Protein AF-A0A497SU70-F1 (afd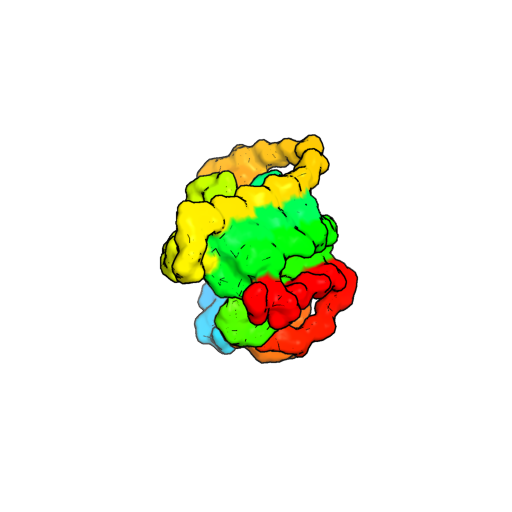b_monomer_lite)

Sequence (212 aa):
MAKKNTLLYLDEDLVRMAKRMKVNISELAENALREKLLPLLSSSDRILFDIDSYLNELEKLGDCFFLSFPVKKVELKNIGPLDSFSSDFSSGINIIKGPAGSGKTTLLRSIVRVFGISAPGGTVTLKDGKSRGYIKVLVREGEGVFRVSRSGIERDVGSLLLDDPTRMLPSDKAKTFIKKLKGMYPGQIIMTMDRDMDIPNSKVIDISDVLY

Secondary structure (DSSP, 8-state):
-----------HHHHHHHHHTT--HHHHHHHHHHHHHGGGS-HHHHHHH-HHHHHHHHHHHTSEEEESS-EEEEEEEEETTEEEEEEE--SSEEEEE--TTSSHHHHHHHHHHHTTPPPTT---PBPTT-S--EEEEEEPP------EETTEE-TTSSEEEESSTTTTS-HHHHHHHHHHHHHH--SEEEEEESS----TTEEEEE-GGG--

Radius of gyration: 20.73 Å; chains: 1; bounding box: 45×38×69 Å

Structure (mmCIF, N/CA/C/O backbone):
data_AF-A0A497SU70-F1
#
_entry.id   AF-A0A497SU70-F1
#
loop_
_atom_site.group_PDB
_atom_site.id
_atom_site.type_symbol
_atom_site.label_atom_id
_atom_site.label_alt_id
_atom_site.label_comp_id
_atom_site.label_asym_id
_atom_site.label_entity_id
_atom_site.label_seq_id
_atom_site.pdbx_PDB_ins_code
_atom_site.Cartn_x
_atom_site.Cartn_y
_atom_site.Cartn_z
_atom_site.occupancy
_atom_site.B_iso_or_equiv
_atom_site.auth_seq_id
_atom_site.auth_comp_id
_atom_site.auth_asym_id
_atom_site.auth_atom_id
_atom_site.pdbx_PDB_model_num
ATOM 1 N N . MET A 1 1 ? 8.400 11.195 -16.460 1.00 42.97 1 MET A N 1
ATOM 2 C CA . MET A 1 1 ? 9.426 10.126 -16.419 1.00 42.97 1 MET A CA 1
ATOM 3 C C . MET A 1 1 ? 10.556 10.481 -17.375 1.00 42.97 1 MET A C 1
ATOM 5 O O . MET A 1 1 ? 10.269 10.871 -18.498 1.00 42.97 1 MET A O 1
ATOM 9 N N . ALA A 1 2 ? 11.820 10.394 -16.950 1.00 33.75 2 ALA A N 1
ATOM 10 C CA . ALA A 1 2 ? 12.955 10.604 -17.849 1.00 33.75 2 ALA A CA 1
ATOM 11 C C . ALA A 1 2 ? 13.053 9.431 -18.840 1.00 33.75 2 ALA A C 1
ATOM 13 O O . ALA A 1 2 ? 13.164 8.278 -18.422 1.00 33.75 2 ALA A O 1
ATOM 14 N N . LYS A 1 3 ? 12.996 9.724 -20.143 1.00 43.91 3 LYS A N 1
ATOM 15 C CA . LYS A 1 3 ? 13.208 8.748 -21.218 1.00 43.91 3 LYS A CA 1
ATOM 16 C C . LYS A 1 3 ? 14.655 8.253 -21.117 1.00 43.91 3 LYS A C 1
ATOM 18 O O . LYS A 1 3 ? 15.585 9.008 -21.390 1.00 43.91 3 LYS A O 1
ATOM 23 N N . LYS A 1 4 ? 14.866 7.014 -20.668 1.00 52.72 4 LYS A N 1
ATOM 24 C CA . LYS A 1 4 ? 16.186 6.382 -20.759 1.00 52.72 4 LYS A CA 1
ATOM 25 C C . LYS A 1 4 ? 16.393 5.992 -22.219 1.00 52.72 4 LYS A C 1
ATOM 27 O O . LYS A 1 4 ? 15.743 5.077 -22.711 1.00 52.72 4 LYS A O 1
ATOM 32 N N . ASN A 1 5 ? 17.241 6.736 -22.922 1.00 56.06 5 ASN A N 1
ATOM 33 C CA . ASN A 1 5 ? 17.574 6.450 -24.313 1.00 56.06 5 ASN A CA 1
ATOM 34 C C . ASN A 1 5 ? 18.556 5.275 -24.353 1.00 56.06 5 ASN A C 1
ATOM 36 O O . ASN A 1 5 ? 19.761 5.458 -24.201 1.00 56.06 5 ASN A O 1
ATOM 40 N N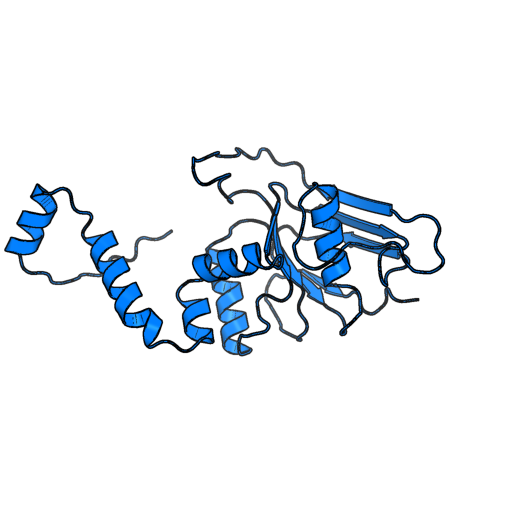 . THR A 1 6 ? 18.029 4.067 -24.527 1.00 70.62 6 THR A N 1
ATOM 41 C CA . THR A 1 6 ? 18.822 2.864 -24.789 1.00 70.62 6 THR A CA 1
ATOM 42 C C . THR A 1 6 ? 18.866 2.621 -26.295 1.00 70.62 6 THR A C 1
ATOM 44 O O . THR A 1 6 ? 17.828 2.623 -26.955 1.00 70.62 6 THR A O 1
ATOM 47 N N . LEU A 1 7 ? 20.066 2.430 -26.845 1.00 78.94 7 LEU A N 1
ATOM 48 C CA . LEU A 1 7 ? 20.266 2.064 -28.247 1.00 78.94 7 LEU A CA 1
ATOM 49 C C . LEU A 1 7 ? 20.117 0.546 -28.400 1.00 78.94 7 LEU A C 1
ATOM 51 O O . LEU A 1 7 ? 20.851 -0.217 -27.777 1.00 78.94 7 LEU A O 1
ATOM 55 N N . LEU A 1 8 ? 19.163 0.128 -29.229 1.00 79.69 8 LEU A N 1
ATOM 56 C CA . LEU A 1 8 ? 18.966 -1.255 -29.662 1.00 79.69 8 LEU A CA 1
ATOM 57 C C . LEU A 1 8 ? 19.325 -1.343 -31.142 1.00 79.69 8 LEU A C 1
ATOM 59 O O . LEU A 1 8 ? 18.787 -0.590 -31.954 1.00 79.69 8 LEU A O 1
ATOM 63 N N . TYR A 1 9 ? 20.225 -2.260 -31.484 1.00 85.44 9 TYR A N 1
ATOM 64 C CA . TYR A 1 9 ? 20.564 -2.542 -32.873 1.00 85.44 9 TYR A CA 1
ATOM 65 C C . TYR A 1 9 ? 19.574 -3.566 -33.418 1.00 85.44 9 TYR A C 1
ATOM 67 O O . TYR A 1 9 ? 19.458 -4.672 -32.892 1.00 85.44 9 TYR A O 1
ATOM 75 N N . LEU A 1 10 ? 18.839 -3.163 -34.449 1.00 86.75 10 LEU A N 1
ATOM 76 C CA . LEU A 1 10 ? 17.874 -3.982 -35.170 1.00 86.75 10 LEU A CA 1
ATOM 77 C C . LEU A 1 10 ? 18.232 -3.944 -36.652 1.00 86.75 10 LEU A C 1
ATOM 79 O O . LEU A 1 10 ? 18.811 -2.965 -37.125 1.00 86.75 10 LEU A O 1
ATOM 83 N N . ASP A 1 11 ? 17.864 -4.999 -37.367 1.00 92.19 11 ASP A N 1
ATOM 84 C CA . ASP A 1 11 ? 18.018 -5.068 -38.814 1.00 92.19 11 ASP A CA 1
ATOM 85 C C . ASP A 1 11 ? 17.281 -3.906 -39.515 1.00 92.19 11 ASP A C 1
ATOM 87 O O . ASP A 1 11 ? 16.153 -3.546 -39.151 1.00 92.19 11 ASP A O 1
ATOM 91 N N . GLU A 1 12 ? 17.944 -3.282 -40.493 1.00 92.25 12 GLU A N 1
ATOM 92 C CA . GLU A 1 12 ? 17.451 -2.059 -41.132 1.00 92.25 12 GLU A CA 1
ATOM 93 C C . GLU A 1 12 ? 16.155 -2.301 -41.918 1.00 92.25 12 GLU A C 1
ATOM 95 O O . GLU A 1 12 ? 15.235 -1.474 -41.861 1.00 92.25 12 GLU A O 1
ATOM 100 N N . ASP A 1 13 ? 16.041 -3.441 -42.602 1.00 94.44 13 ASP A N 1
ATOM 101 C CA . ASP A 1 13 ? 14.863 -3.784 -43.396 1.00 94.44 13 ASP A CA 1
ATOM 102 C C . ASP A 1 13 ? 13.653 -4.038 -42.492 1.00 94.44 13 ASP A C 1
ATOM 104 O O . ASP A 1 13 ? 12.544 -3.564 -42.769 1.00 94.44 13 ASP A O 1
ATOM 108 N N . LEU A 1 14 ? 13.876 -4.680 -41.343 1.00 91.00 14 LEU A N 1
ATOM 109 C CA . LEU A 1 14 ? 12.879 -4.847 -40.283 1.00 91.00 14 LEU A CA 1
ATOM 110 C C . LEU A 1 14 ? 12.373 -3.501 -39.746 1.00 91.00 14 LEU A C 1
ATOM 112 O O . LEU A 1 14 ? 11.161 -3.297 -39.629 1.00 91.00 14 LEU A O 1
ATOM 116 N N . VAL A 1 15 ? 13.273 -2.553 -39.466 1.00 90.62 15 VAL A N 1
ATOM 117 C CA . VAL A 1 15 ? 12.900 -1.210 -38.987 1.00 90.62 15 VAL A CA 1
ATOM 118 C C . VAL A 1 15 ? 12.120 -0.440 -40.055 1.00 90.62 15 VAL A C 1
ATOM 120 O O . VAL A 1 15 ? 11.108 0.198 -39.742 1.00 90.62 15 VAL A O 1
ATOM 123 N N . ARG A 1 16 ? 12.554 -0.497 -41.320 1.00 91.62 16 ARG A N 1
ATOM 124 C CA . ARG A 1 16 ? 11.846 0.132 -42.448 1.00 91.62 16 ARG A CA 1
ATOM 125 C C . ARG A 1 16 ? 10.439 -0.444 -42.604 1.00 91.62 16 ARG A C 1
ATOM 127 O O . ARG A 1 16 ? 9.477 0.317 -42.745 1.00 91.62 16 ARG A O 1
ATOM 134 N N . MET A 1 17 ? 10.297 -1.765 -42.517 1.00 93.56 17 MET A N 1
ATOM 135 C CA . MET A 1 17 ? 9.006 -2.444 -42.604 1.00 93.56 17 MET A CA 1
ATOM 136 C C . MET A 1 17 ? 8.084 -2.085 -41.432 1.00 93.56 17 MET A C 1
ATOM 138 O O . MET A 1 17 ? 6.928 -1.728 -41.661 1.00 93.56 17 MET A O 1
ATOM 142 N N . ALA A 1 18 ? 8.598 -2.088 -40.199 1.00 91.25 18 ALA A N 1
ATOM 143 C CA . ALA A 1 18 ? 7.844 -1.708 -39.007 1.00 91.25 18 ALA A CA 1
ATOM 144 C C . ALA A 1 18 ? 7.341 -0.254 -39.074 1.00 91.25 18 ALA A C 1
ATOM 146 O O . ALA A 1 18 ? 6.168 0.001 -38.800 1.00 91.25 18 ALA A O 1
ATOM 147 N N . LYS A 1 19 ? 8.181 0.691 -39.528 1.00 91.19 19 LYS A N 1
ATOM 148 C CA . LYS A 1 19 ? 7.777 2.092 -39.757 1.00 91.19 19 LYS A CA 1
ATOM 149 C C . LYS A 1 19 ? 6.653 2.202 -40.788 1.00 91.19 19 LYS A C 1
ATOM 151 O O . LYS A 1 19 ? 5.675 2.908 -40.548 1.00 91.19 19 LYS A O 1
ATOM 156 N N . ARG A 1 20 ? 6.757 1.478 -41.909 1.00 94.69 20 ARG A N 1
ATOM 157 C CA . ARG A 1 20 ? 5.717 1.439 -42.953 1.00 94.69 20 ARG A CA 1
ATOM 158 C C . ARG A 1 20 ? 4.393 0.886 -42.420 1.00 94.69 20 ARG A C 1
ATOM 160 O O . ARG A 1 20 ? 3.336 1.406 -42.760 1.00 94.69 20 ARG A O 1
ATOM 167 N N . MET A 1 21 ? 4.455 -0.132 -41.564 1.00 94.38 21 MET A N 1
ATOM 168 C CA . MET A 1 21 ? 3.288 -0.755 -40.928 1.00 94.38 21 MET A CA 1
ATOM 169 C C . MET A 1 21 ? 2.781 0.003 -39.689 1.00 94.38 21 MET A C 1
ATOM 171 O O . MET A 1 21 ? 1.832 -0.450 -39.058 1.00 94.38 21 MET A O 1
ATOM 175 N N . LYS A 1 22 ? 3.384 1.151 -39.340 1.00 92.75 22 LYS A N 1
ATOM 176 C CA . LYS A 1 22 ? 3.074 1.939 -38.131 1.00 92.75 22 LYS A CA 1
ATOM 177 C C . LYS A 1 22 ? 3.174 1.129 -36.828 1.00 92.75 22 LYS A C 1
ATOM 179 O O . LYS A 1 22 ? 2.452 1.395 -35.872 1.00 92.75 22 LYS A O 1
ATOM 184 N N . VAL A 1 23 ? 4.080 0.153 -36.783 1.00 90.50 23 VAL A N 1
ATOM 185 C CA . VAL A 1 23 ? 4.353 -0.641 -35.580 1.00 90.50 23 VAL A CA 1
ATOM 186 C C . VAL A 1 23 ? 5.193 0.180 -34.604 1.00 90.50 23 VAL A C 1
ATOM 188 O O . VAL A 1 23 ? 6.213 0.764 -34.980 1.00 90.50 23 VAL A O 1
ATOM 191 N N . ASN A 1 24 ? 4.793 0.193 -33.333 1.00 88.19 24 ASN A N 1
ATOM 192 C CA . ASN A 1 24 ? 5.568 0.804 -32.260 1.00 88.19 24 ASN A CA 1
ATOM 193 C C . ASN A 1 24 ? 6.718 -0.126 -31.836 1.00 88.19 24 ASN A C 1
ATOM 195 O O . ASN A 1 24 ? 6.553 -1.004 -30.994 1.00 88.19 24 ASN A O 1
ATOM 199 N N . ILE A 1 25 ? 7.892 0.058 -32.447 1.00 88.44 25 ILE A N 1
ATOM 200 C CA . ILE A 1 25 ? 9.070 -0.804 -32.239 1.00 88.44 25 ILE A CA 1
ATOM 201 C C . ILE A 1 25 ? 9.505 -0.829 -30.768 1.00 88.44 25 ILE A C 1
ATOM 203 O O . ILE A 1 25 ? 9.881 -1.883 -30.264 1.00 88.44 25 ILE A O 1
ATOM 207 N N . SER A 1 26 ? 9.456 0.313 -30.076 1.00 84.38 26 SER A N 1
ATOM 208 C CA . SER A 1 26 ? 9.866 0.398 -28.670 1.00 84.38 26 SER A CA 1
ATOM 209 C C . SER A 1 26 ? 8.952 -0.424 -27.768 1.00 84.38 26 SER A C 1
ATOM 211 O O . SER A 1 26 ? 9.443 -1.191 -26.948 1.00 84.38 26 SER A O 1
ATOM 213 N N . GLU A 1 27 ? 7.642 -0.303 -27.965 1.00 84.62 27 GLU A N 1
ATOM 214 C CA . GLU A 1 27 ? 6.642 -1.078 -27.229 1.00 84.62 27 GLU A CA 1
ATOM 215 C C . GLU A 1 27 ? 6.751 -2.575 -27.537 1.00 84.62 27 GLU A C 1
ATOM 217 O O . GLU A 1 27 ? 6.752 -3.393 -26.622 1.00 84.62 27 GLU A O 1
ATOM 222 N N . LEU A 1 28 ? 6.938 -2.947 -28.809 1.00 88.88 28 LEU A N 1
ATOM 223 C CA . LEU A 1 28 ? 7.132 -4.343 -29.203 1.00 88.88 28 LEU A CA 1
ATOM 224 C C . LEU A 1 28 ? 8.393 -4.949 -28.569 1.00 88.88 28 LEU A C 1
ATOM 226 O O . LEU A 1 28 ? 8.346 -6.062 -28.051 1.00 88.88 28 LEU A O 1
ATOM 230 N N . ALA A 1 29 ? 9.515 -4.227 -28.604 1.00 87.81 29 ALA A N 1
ATOM 231 C CA . ALA A 1 29 ? 10.770 -4.680 -28.013 1.00 87.81 29 ALA A CA 1
ATOM 232 C C . ALA A 1 29 ? 10.661 -4.807 -26.487 1.00 87.81 29 ALA A C 1
ATOM 234 O O . ALA A 1 29 ? 11.136 -5.790 -25.920 1.00 87.81 29 ALA A O 1
ATOM 235 N N . GLU A 1 30 ? 10.012 -3.846 -25.826 1.00 84.38 30 GLU A N 1
ATOM 236 C CA . GLU A 1 30 ? 9.757 -3.915 -24.388 1.00 84.38 30 GLU A CA 1
ATOM 237 C C . GLU A 1 30 ? 8.892 -5.131 -24.041 1.00 84.38 30 GLU A C 1
ATOM 239 O O . GLU A 1 30 ? 9.280 -5.921 -23.181 1.00 84.38 30 GLU A O 1
ATOM 244 N N . ASN A 1 31 ? 7.780 -5.337 -24.750 1.00 84.69 31 ASN A N 1
ATOM 245 C CA . ASN A 1 31 ? 6.884 -6.471 -24.524 1.00 84.69 31 ASN A CA 1
ATOM 246 C C . ASN A 1 31 ? 7.593 -7.811 -24.755 1.00 84.69 31 ASN A C 1
ATOM 248 O O . ASN A 1 31 ? 7.513 -8.696 -23.907 1.00 84.69 31 ASN A O 1
ATOM 252 N N . ALA A 1 32 ? 8.371 -7.942 -25.834 1.00 88.06 32 ALA A N 1
ATOM 253 C CA . ALA A 1 32 ? 9.135 -9.156 -26.114 1.00 88.06 32 ALA A CA 1
ATOM 254 C C . ALA A 1 32 ? 10.173 -9.458 -25.017 1.00 88.06 32 ALA A C 1
ATOM 256 O O . ALA A 1 32 ? 10.333 -10.609 -24.601 1.00 88.06 32 ALA A O 1
ATOM 257 N N . LEU A 1 33 ? 10.869 -8.432 -24.513 1.00 86.75 33 LEU A N 1
ATOM 258 C CA . LEU A 1 33 ? 11.798 -8.589 -23.393 1.00 86.75 33 LEU A CA 1
ATOM 259 C C . LEU A 1 33 ? 11.063 -8.977 -22.107 1.00 86.75 33 LEU A C 1
ATOM 261 O O . LEU A 1 33 ? 11.516 -9.885 -21.411 1.00 86.75 33 LEU A O 1
ATOM 265 N N . ARG A 1 34 ? 9.922 -8.345 -21.800 1.00 85.25 34 ARG A N 1
ATOM 266 C CA . ARG A 1 34 ? 9.091 -8.704 -20.640 1.00 85.25 34 ARG A CA 1
ATOM 267 C C . ARG A 1 34 ? 8.647 -10.163 -20.709 1.00 85.25 34 ARG A C 1
ATOM 269 O O . ARG A 1 34 ? 8.876 -10.898 -19.752 1.00 85.25 34 ARG A O 1
ATOM 276 N N . GLU A 1 35 ? 8.097 -10.600 -21.839 1.00 88.06 35 GLU A N 1
ATOM 277 C CA . GLU A 1 35 ? 7.633 -11.978 -22.049 1.00 88.06 35 GLU A CA 1
ATOM 278 C C . GLU A 1 35 ? 8.749 -13.013 -21.879 1.00 88.06 35 GLU A C 1
ATOM 280 O O . GLU A 1 35 ? 8.519 -14.088 -21.325 1.00 88.06 35 GLU A O 1
ATOM 285 N N . LYS A 1 36 ? 9.972 -12.703 -22.327 1.00 89.75 36 LYS A N 1
ATOM 286 C CA . LYS A 1 36 ? 11.117 -13.615 -22.196 1.00 89.75 36 LYS A CA 1
ATOM 287 C C . LYS A 1 36 ? 11.735 -13.619 -20.803 1.00 89.75 36 LYS A C 1
ATOM 289 O O . LYS A 1 36 ? 12.189 -14.670 -20.357 1.00 89.75 36 LYS A O 1
ATOM 294 N N . LEU A 1 37 ? 11.773 -12.474 -20.123 1.00 88.00 37 LEU A N 1
ATOM 295 C CA . LEU A 1 37 ? 12.415 -12.349 -18.815 1.00 88.00 37 LEU A CA 1
ATOM 296 C C . LEU A 1 37 ? 11.506 -12.812 -17.675 1.00 88.00 37 LEU A C 1
ATOM 298 O O . LEU A 1 37 ? 11.986 -13.508 -16.785 1.00 88.00 37 LEU A O 1
ATOM 302 N N . LEU A 1 38 ? 10.209 -12.481 -17.701 1.00 85.31 38 LEU A N 1
ATOM 303 C CA . LEU A 1 38 ? 9.262 -12.791 -16.620 1.00 85.31 38 LEU A CA 1
ATOM 304 C C . LEU A 1 38 ? 9.318 -14.258 -16.150 1.00 85.31 38 LEU A C 1
ATOM 306 O O . LEU A 1 38 ? 9.433 -14.473 -14.939 1.00 85.31 38 LEU A O 1
ATOM 310 N N . PRO A 1 39 ? 9.318 -15.276 -17.038 1.00 89.75 39 PRO A N 1
ATOM 311 C CA . PRO A 1 39 ? 9.393 -16.677 -16.625 1.00 89.75 39 PRO A CA 1
ATOM 312 C C . PRO A 1 39 ? 10.674 -17.032 -15.861 1.00 89.75 39 PRO A C 1
ATOM 314 O O . PRO A 1 39 ? 10.638 -17.913 -15.005 1.00 89.75 39 PRO A O 1
ATOM 317 N N . LEU A 1 40 ? 11.781 -16.335 -16.129 1.00 91.38 40 LEU A N 1
ATOM 318 C CA . LEU A 1 40 ? 13.105 -16.605 -15.556 1.00 91.38 40 LEU A CA 1
ATOM 319 C C . LEU A 1 40 ? 13.320 -15.938 -14.190 1.00 91.38 40 LEU A C 1
ATOM 321 O O . LEU A 1 40 ? 14.231 -16.310 -13.454 1.00 91.38 40 LEU A O 1
ATOM 325 N N . LEU A 1 41 ? 12.506 -14.938 -13.852 1.00 90.00 41 LEU A N 1
ATOM 326 C CA . LEU A 1 41 ? 12.637 -14.181 -12.611 1.00 90.00 41 LEU A CA 1
ATOM 327 C C . LEU A 1 41 ? 12.065 -14.950 -11.413 1.00 90.00 41 LEU A C 1
ATOM 329 O O . LEU A 1 41 ? 11.023 -15.602 -11.518 1.00 90.00 41 LEU A O 1
ATOM 333 N N . SER A 1 42 ? 12.704 -14.794 -10.246 1.00 90.19 42 SER A N 1
ATOM 334 C CA . SER A 1 42 ? 12.125 -15.216 -8.964 1.00 90.19 42 SER A CA 1
ATOM 335 C C . SER A 1 42 ? 10.832 -14.443 -8.679 1.00 90.19 42 SER A C 1
ATOM 337 O O . SER A 1 42 ? 10.668 -13.324 -9.163 1.00 90.19 42 SER A O 1
ATOM 339 N N . SER A 1 43 ? 9.936 -14.967 -7.837 1.00 88.00 43 SER A N 1
ATOM 340 C CA . SER A 1 43 ? 8.684 -14.272 -7.481 1.00 88.00 43 SER A CA 1
ATOM 341 C C . SER A 1 43 ? 8.926 -12.842 -6.982 1.00 88.00 43 SER A C 1
ATOM 343 O O . SER A 1 43 ? 8.246 -11.907 -7.394 1.00 88.00 43 SER A O 1
ATOM 345 N N . SER A 1 44 ? 9.955 -12.650 -6.154 1.00 90.38 44 SER A N 1
ATOM 346 C CA . SER A 1 44 ? 10.330 -11.328 -5.643 1.00 90.38 44 SER A CA 1
ATOM 347 C C . SER A 1 44 ? 10.878 -10.382 -6.721 1.00 90.38 44 SER A C 1
ATOM 349 O O . SER A 1 44 ? 10.634 -9.179 -6.662 1.00 90.38 44 SER A O 1
ATOM 351 N N . ASP A 1 45 ? 11.584 -10.909 -7.727 1.00 90.50 45 ASP A N 1
ATOM 352 C CA . ASP A 1 45 ? 12.080 -10.107 -8.849 1.00 90.50 45 ASP A CA 1
ATOM 353 C C . ASP A 1 45 ? 10.969 -9.774 -9.839 1.00 90.50 45 ASP A C 1
ATOM 355 O O . ASP A 1 45 ? 10.958 -8.666 -10.365 1.00 90.50 45 ASP A O 1
ATOM 359 N N . ARG A 1 46 ? 9.999 -10.676 -10.037 1.00 89.56 46 ARG A N 1
ATOM 360 C CA . ARG A 1 46 ? 8.797 -10.409 -10.841 1.00 89.56 46 ARG A CA 1
ATOM 361 C C . ARG A 1 46 ? 8.019 -9.220 -10.288 1.00 89.56 46 ARG A C 1
ATOM 363 O O . ARG A 1 46 ? 7.712 -8.312 -11.049 1.00 89.56 46 ARG A O 1
ATOM 370 N N . ILE A 1 47 ? 7.803 -9.172 -8.969 1.00 90.56 47 ILE A N 1
ATOM 371 C CA . ILE A 1 47 ? 7.149 -8.031 -8.304 1.00 90.56 47 ILE A CA 1
ATOM 372 C C . ILE A 1 47 ? 7.907 -6.724 -8.574 1.00 90.56 47 ILE A C 1
ATOM 374 O O . ILE A 1 47 ? 7.309 -5.700 -8.886 1.00 90.56 47 ILE A O 1
ATOM 378 N N . LEU A 1 48 ? 9.240 -6.738 -8.468 1.00 91.06 48 LEU A N 1
ATOM 379 C CA . LEU A 1 48 ? 10.055 -5.543 -8.709 1.00 91.06 48 LEU A CA 1
ATOM 380 C C . LEU A 1 48 ? 10.149 -5.150 -10.187 1.00 91.06 48 LEU A C 1
ATOM 382 O O . LEU A 1 48 ? 10.454 -3.987 -10.483 1.00 91.06 48 LEU A O 1
ATOM 386 N N . PHE A 1 49 ? 9.991 -6.113 -11.088 1.00 88.12 49 PHE A N 1
ATOM 387 C CA . PHE A 1 49 ? 10.036 -5.927 -12.531 1.00 88.12 49 PHE A CA 1
ATOM 388 C C . PHE A 1 49 ? 8.713 -5.368 -13.063 1.00 88.12 49 PHE A C 1
ATOM 390 O O . PHE A 1 49 ? 8.737 -4.482 -13.913 1.00 88.12 49 PHE A O 1
ATOM 397 N N . ASP A 1 50 ? 7.585 -5.817 -12.509 1.00 87.88 50 ASP A N 1
ATOM 398 C CA . ASP A 1 50 ? 6.241 -5.438 -12.940 1.00 87.88 50 ASP A CA 1
ATOM 399 C C . ASP A 1 50 ? 5.339 -5.081 -11.745 1.00 87.88 50 ASP A C 1
ATOM 401 O O . ASP A 1 50 ? 4.451 -5.831 -11.333 1.00 87.88 50 ASP A O 1
ATOM 405 N N . ILE A 1 51 ? 5.605 -3.908 -11.158 1.00 90.69 51 ILE A N 1
ATOM 406 C CA . ILE A 1 51 ? 4.858 -3.404 -9.996 1.00 90.69 51 ILE A CA 1
ATOM 407 C C . ILE A 1 51 ? 3.383 -3.185 -10.344 1.00 90.69 51 ILE A C 1
ATOM 409 O O . ILE A 1 51 ? 2.531 -3.481 -9.514 1.00 90.69 51 ILE A O 1
ATOM 413 N N . ASP A 1 52 ? 3.066 -2.704 -11.547 1.00 88.44 52 ASP A N 1
ATOM 414 C CA . ASP A 1 52 ? 1.678 -2.451 -11.952 1.00 88.44 52 ASP A CA 1
ATOM 415 C C . ASP A 1 52 ? 0.866 -3.749 -11.997 1.00 88.44 52 ASP A C 1
ATOM 417 O O . ASP A 1 52 ? -0.236 -3.808 -11.448 1.00 88.44 52 ASP A O 1
ATOM 421 N N . SER A 1 53 ? 1.430 -4.819 -12.570 1.00 88.62 53 SER A N 1
ATOM 422 C CA . SER A 1 53 ? 0.792 -6.139 -12.551 1.00 88.62 53 SER A CA 1
ATOM 423 C C . SER A 1 53 ? 0.598 -6.652 -11.126 1.00 88.62 53 SER A C 1
ATOM 425 O O . SER A 1 53 ? -0.485 -7.134 -10.796 1.00 88.62 53 SER A O 1
ATOM 427 N N . TYR A 1 54 ? 1.593 -6.472 -10.253 1.00 92.38 54 TYR A N 1
ATOM 428 C CA . TYR A 1 54 ? 1.475 -6.851 -8.845 1.00 92.38 54 TYR A CA 1
ATOM 429 C C . TYR A 1 54 ? 0.383 -6.059 -8.105 1.00 92.38 54 TYR A C 1
ATOM 431 O O . TYR A 1 54 ? -0.421 -6.643 -7.382 1.00 92.38 54 TYR A O 1
ATOM 439 N N . LEU A 1 55 ? 0.287 -4.742 -8.315 1.00 92.00 55 LEU A N 1
ATOM 440 C CA . LEU A 1 55 ? -0.771 -3.919 -7.720 1.00 92.00 55 LEU A CA 1
ATOM 441 C C . LEU A 1 55 ? -2.164 -4.334 -8.208 1.00 92.00 55 LEU A C 1
ATOM 443 O O . LEU A 1 55 ? -3.099 -4.348 -7.410 1.00 92.00 55 LEU A O 1
ATOM 447 N N . ASN A 1 56 ? -2.300 -4.705 -9.484 1.00 90.19 56 ASN A N 1
ATOM 448 C CA . ASN A 1 56 ? -3.554 -5.218 -10.041 1.00 90.19 56 ASN A CA 1
ATOM 449 C C . ASN A 1 56 ? -3.946 -6.574 -9.431 1.00 90.19 56 ASN A C 1
ATOM 451 O O . ASN A 1 56 ? -5.131 -6.850 -9.247 1.00 90.19 56 ASN A O 1
ATOM 455 N N . GLU A 1 57 ? -2.976 -7.438 -9.123 1.00 91.44 57 GLU A N 1
ATOM 456 C CA . GLU A 1 57 ? -3.225 -8.683 -8.388 1.00 91.44 57 GLU A CA 1
ATOM 457 C C . GLU A 1 57 ? -3.689 -8.401 -6.956 1.00 91.44 57 GLU A C 1
ATOM 459 O O . GLU A 1 57 ? -4.706 -8.950 -6.534 1.00 91.44 57 GLU A O 1
ATOM 464 N N . LEU A 1 58 ? -3.014 -7.496 -6.239 1.00 91.81 58 LEU A N 1
ATOM 465 C CA . LEU A 1 58 ? -3.433 -7.076 -4.898 1.00 91.81 58 LEU A CA 1
ATOM 466 C C . LEU A 1 58 ? -4.835 -6.451 -4.902 1.00 91.81 58 LEU A C 1
ATOM 468 O O . LEU A 1 58 ? -5.623 -6.697 -3.995 1.00 91.81 58 LEU A O 1
ATOM 472 N N . GLU A 1 59 ? -5.183 -5.676 -5.931 1.00 90.44 59 GLU A N 1
ATOM 473 C CA . GLU A 1 59 ? -6.510 -5.061 -6.066 1.00 90.44 59 GLU A CA 1
ATOM 474 C C . GLU A 1 59 ? -7.603 -6.129 -6.214 1.00 90.44 59 GLU A C 1
ATOM 476 O O . GLU A 1 59 ? -8.626 -6.069 -5.532 1.00 90.44 59 GLU A O 1
ATOM 481 N N . LYS A 1 60 ? -7.354 -7.177 -7.014 1.00 89.75 60 LYS A N 1
ATOM 482 C CA . LYS A 1 60 ? -8.263 -8.333 -7.141 1.00 89.75 60 LYS A CA 1
ATOM 483 C C . LYS A 1 60 ? -8.432 -9.101 -5.828 1.00 89.75 60 LYS A C 1
ATOM 485 O O . LYS A 1 60 ? -9.497 -9.670 -5.598 1.00 89.75 60 LYS A O 1
ATOM 490 N N . LEU A 1 61 ? -7.395 -9.131 -4.992 1.00 89.75 61 LEU A N 1
ATOM 491 C CA . LEU A 1 61 ? -7.416 -9.789 -3.683 1.00 89.75 61 LEU A CA 1
ATOM 492 C C . LEU A 1 61 ? -8.061 -8.934 -2.583 1.00 89.75 61 LEU A C 1
ATOM 494 O O . LEU A 1 61 ? -8.411 -9.473 -1.537 1.00 89.75 61 LEU A O 1
ATOM 498 N N . GLY A 1 62 ? -8.269 -7.634 -2.816 1.00 89.31 62 GLY A N 1
ATOM 499 C CA . GLY A 1 62 ? -8.736 -6.711 -1.779 1.00 89.31 62 GLY A CA 1
ATOM 500 C C . GLY A 1 62 ? -7.633 -6.221 -0.839 1.00 89.31 62 GLY A C 1
ATOM 501 O O . GLY A 1 62 ? -7.931 -5.808 0.280 1.00 89.31 62 GLY A O 1
ATOM 502 N N . ASP A 1 63 ? -6.381 -6.246 -1.294 1.00 92.56 63 ASP A N 1
ATOM 503 C CA . ASP A 1 63 ? -5.199 -5.785 -0.556 1.00 92.56 63 ASP A CA 1
ATOM 504 C C . ASP A 1 63 ? -4.623 -4.481 -1.142 1.00 92.56 63 ASP A C 1
ATOM 506 O O . ASP A 1 63 ? -3.642 -3.936 -0.638 1.00 92.56 63 ASP A O 1
ATOM 510 N N . CYS A 1 64 ? -5.225 -3.948 -2.209 1.00 93.44 64 CYS A N 1
ATOM 511 C CA . CYS A 1 64 ? -4.865 -2.669 -2.815 1.00 93.44 64 CYS A CA 1
ATOM 512 C C . CYS A 1 64 ? -6.124 -1.871 -3.151 1.00 93.44 64 CYS A C 1
ATOM 514 O O . CYS A 1 64 ? -7.049 -2.386 -3.777 1.00 93.44 64 CYS A O 1
ATOM 516 N N . PHE A 1 65 ? -6.146 -0.600 -2.754 1.00 91.69 65 PHE A N 1
ATOM 517 C CA . PHE A 1 65 ? -7.245 0.316 -3.037 1.00 91.69 65 PHE A CA 1
ATOM 518 C C . PHE A 1 65 ? -6.712 1.673 -3.455 1.00 91.69 65 PHE A C 1
ATOM 520 O O . PHE A 1 65 ? -5.701 2.153 -2.940 1.00 91.69 65 PHE A O 1
ATOM 527 N N . PHE A 1 66 ? -7.447 2.335 -4.338 1.00 90.50 66 PHE A N 1
ATOM 528 C CA . PHE A 1 66 ? -7.181 3.714 -4.704 1.00 90.50 66 PHE A CA 1
ATOM 529 C C . PHE A 1 66 ? -8.339 4.603 -4.254 1.00 90.50 66 PHE A C 1
ATOM 531 O O . PHE A 1 66 ? -9.497 4.353 -4.586 1.00 90.50 66 PHE A O 1
ATOM 538 N N . LEU A 1 67 ? -8.012 5.656 -3.507 1.00 88.44 67 LEU A N 1
ATOM 539 C CA . LEU A 1 67 ? -8.926 6.746 -3.197 1.00 88.44 67 LEU A CA 1
ATOM 540 C C . LEU A 1 67 ? -8.532 7.967 -4.014 1.00 88.44 67 LEU A C 1
ATOM 542 O O . LEU A 1 67 ? -7.375 8.379 -4.006 1.00 88.44 67 LEU A O 1
ATOM 546 N N . SER A 1 68 ? -9.521 8.608 -4.623 1.00 85.88 68 SER A N 1
ATOM 547 C CA . SER A 1 68 ? -9.375 9.865 -5.365 1.00 85.88 68 SER A CA 1
ATOM 548 C C . SER A 1 68 ? -8.954 11.064 -4.500 1.00 85.88 68 SER A C 1
ATOM 550 O O . SER A 1 68 ? -8.741 12.155 -5.017 1.00 85.88 68 SER A O 1
ATOM 552 N N . PHE A 1 69 ? -8.828 10.897 -3.182 1.00 86.94 69 PHE A N 1
ATOM 553 C CA . PHE A 1 69 ? -8.518 11.983 -2.256 1.00 86.94 69 PHE A CA 1
ATOM 554 C C . PHE A 1 69 ? -7.466 11.547 -1.239 1.00 86.94 69 PHE A C 1
ATOM 556 O O . PHE A 1 69 ? -7.581 10.443 -0.702 1.00 86.94 69 PHE A O 1
ATOM 563 N N . PRO A 1 70 ? -6.488 12.409 -0.908 1.00 91.88 70 PRO A N 1
ATOM 564 C CA . PRO A 1 70 ? -5.563 12.140 0.180 1.00 91.88 70 PRO A CA 1
ATOM 565 C C . PRO A 1 70 ? -6.292 12.089 1.526 1.00 91.88 70 PRO A C 1
ATOM 567 O O . PRO A 1 70 ? -6.986 13.035 1.905 1.00 91.88 70 PRO A O 1
ATOM 570 N N . VAL A 1 71 ? -6.073 11.041 2.311 1.00 94.19 71 VAL A N 1
ATOM 571 C CA . VAL A 1 71 ? -6.582 10.944 3.683 1.00 94.19 71 VAL A CA 1
ATOM 572 C C . VAL A 1 71 ? -5.811 11.914 4.575 1.00 94.19 71 VAL A C 1
ATOM 574 O O . VAL A 1 71 ? -4.580 11.887 4.633 1.00 94.19 71 VAL A O 1
ATOM 577 N N . LYS A 1 72 ? -6.525 12.790 5.282 1.00 95.62 72 LYS A N 1
ATOM 578 C CA . LYS A 1 72 ? -5.960 13.715 6.272 1.00 95.62 72 LYS A CA 1
ATOM 579 C C . LYS A 1 72 ? -5.928 13.083 7.656 1.00 95.62 72 LYS A C 1
ATOM 581 O O . LYS A 1 72 ? -4.882 13.111 8.293 1.00 95.62 72 LYS A O 1
ATOM 586 N N . LYS A 1 73 ? -7.053 12.530 8.109 1.00 96.62 73 LYS A N 1
ATOM 587 C CA . LYS A 1 73 ? -7.216 11.988 9.462 1.00 96.62 73 LYS A CA 1
ATOM 588 C C . LYS A 1 73 ? -8.238 10.862 9.471 1.00 96.62 73 LYS A C 1
ATOM 590 O O . LYS A 1 73 ? -9.199 10.904 8.705 1.00 96.62 73 LYS A O 1
ATOM 595 N N . VAL A 1 74 ? -8.050 9.895 10.358 1.00 96.75 74 VAL A N 1
ATOM 596 C CA . VAL A 1 74 ? -9.015 8.824 10.617 1.00 96.75 74 VAL A CA 1
ATOM 597 C C . VAL A 1 74 ? -9.314 8.771 12.104 1.00 96.75 74 VAL A C 1
ATOM 599 O O . VAL A 1 74 ? -8.393 8.825 12.915 1.00 96.75 74 VAL A O 1
ATOM 602 N N . GLU A 1 75 ? -10.594 8.653 12.439 1.00 96.06 75 GLU A N 1
ATOM 603 C CA . GLU A 1 75 ? -11.095 8.418 13.789 1.00 96.06 75 GLU A CA 1
ATOM 604 C C . GLU A 1 75 ? -12.006 7.180 13.766 1.00 96.06 75 GLU A C 1
ATOM 606 O O . GLU A 1 75 ? -12.960 7.121 12.987 1.00 96.06 75 GLU A O 1
ATOM 611 N N . LEU A 1 76 ? -11.711 6.187 14.605 1.00 94.69 76 LEU A N 1
ATOM 612 C CA . LEU A 1 76 ? -12.511 4.973 14.778 1.00 94.69 76 LEU A CA 1
ATOM 613 C C . LEU A 1 76 ? -12.946 4.851 16.233 1.00 94.69 76 LEU A C 1
ATOM 615 O O . LEU A 1 76 ? -12.182 5.192 17.136 1.00 94.69 76 LEU A O 1
ATOM 619 N N . LYS A 1 77 ? -14.131 4.289 16.466 1.00 94.56 77 LYS A N 1
ATOM 620 C CA . LYS A 1 77 ? -14.556 3.849 17.797 1.00 94.56 77 LYS A CA 1
ATOM 621 C C . LYS A 1 77 ? -15.363 2.568 17.723 1.00 94.56 77 LYS A C 1
ATOM 623 O O . LYS A 1 77 ? -16.329 2.510 16.960 1.00 94.56 77 LYS A O 1
ATOM 628 N N . ASN A 1 78 ? -15.023 1.604 18.575 1.00 93.56 78 ASN A N 1
ATOM 629 C CA . ASN A 1 78 ? -15.653 0.289 18.665 1.00 93.56 78 ASN A CA 1
ATOM 630 C C . ASN A 1 78 ? -15.635 -0.475 17.325 1.00 93.56 78 ASN A C 1
ATOM 632 O O . ASN A 1 78 ? -16.667 -0.997 16.908 1.00 93.56 78 ASN A O 1
ATOM 636 N N . ILE A 1 79 ? -14.498 -0.521 16.627 1.00 92.44 79 ILE A N 1
ATOM 637 C CA . ILE A 1 79 ? -14.381 -1.155 15.304 1.00 92.44 79 ILE A CA 1
ATOM 638 C C . ILE A 1 79 ? -13.352 -2.286 15.346 1.00 92.44 79 ILE A C 1
ATOM 640 O O . ILE A 1 79 ? -12.178 -2.052 15.628 1.00 92.44 79 ILE A O 1
ATOM 644 N N . GLY A 1 80 ? -13.782 -3.509 15.022 1.00 89.75 80 GLY A N 1
ATOM 645 C CA . GLY A 1 80 ? -12.967 -4.720 15.137 1.00 89.75 80 GLY A CA 1
ATOM 646 C C . GLY A 1 80 ? -12.295 -4.812 16.516 1.00 89.75 80 GLY A C 1
ATOM 647 O O . GLY A 1 80 ? -13.001 -4.754 17.522 1.00 89.75 80 GLY A O 1
ATOM 648 N N . PRO A 1 81 ? -10.955 -4.916 16.599 1.00 89.75 81 PRO A N 1
ATOM 649 C CA . PRO A 1 81 ? -10.269 -4.969 17.888 1.00 89.75 81 PRO A CA 1
ATOM 650 C C . PRO A 1 81 ? -10.112 -3.594 18.575 1.00 89.75 81 PRO A C 1
ATOM 652 O O . PRO A 1 81 ? -9.749 -3.550 19.748 1.00 89.75 81 PRO A O 1
ATOM 655 N N . LEU A 1 82 ? -10.407 -2.478 17.897 1.00 89.19 82 LEU A N 1
ATOM 656 C CA . LEU A 1 82 ? -10.090 -1.116 18.350 1.00 89.19 82 LEU A CA 1
ATOM 657 C C . LEU A 1 82 ? -11.242 -0.473 19.145 1.00 89.19 82 LEU A C 1
ATOM 659 O O . LEU A 1 82 ? -12.352 -0.317 18.621 1.00 89.19 82 LEU A O 1
ATOM 663 N N . ASP A 1 83 ? -10.975 -0.010 20.372 1.00 89.81 83 ASP A N 1
ATOM 664 C CA . ASP A 1 83 ? -11.945 0.767 21.169 1.00 89.81 83 ASP A CA 1
ATOM 665 C C . ASP A 1 83 ? -12.046 2.204 20.693 1.00 89.81 83 ASP A C 1
ATOM 667 O O . ASP A 1 83 ? -13.144 2.695 20.435 1.00 89.81 83 ASP A O 1
ATOM 671 N N . SER A 1 84 ? -10.905 2.871 20.538 1.00 91.56 84 SER A N 1
ATOM 672 C CA . SER A 1 84 ? -10.822 4.221 19.993 1.00 91.56 84 SER A CA 1
ATOM 673 C C . SER A 1 84 ? -9.484 4.440 19.312 1.00 91.56 84 SER A C 1
ATOM 675 O O . SER A 1 84 ? -8.454 4.272 19.946 1.00 91.56 84 SER A O 1
ATOM 677 N N . PHE A 1 85 ? -9.489 4.884 18.061 1.00 94.25 85 PHE A N 1
ATOM 678 C CA . PHE A 1 85 ? -8.284 5.236 17.316 1.00 94.25 85 PHE A CA 1
ATOM 679 C C . PHE A 1 85 ? -8.443 6.630 16.719 1.00 94.25 85 PHE A C 1
ATOM 681 O O . PHE A 1 85 ? -9.507 6.955 16.199 1.00 94.25 85 PHE A O 1
ATOM 688 N N . SER A 1 86 ? -7.393 7.446 16.751 1.00 95.12 86 SER A N 1
ATOM 689 C CA . SER A 1 86 ? -7.362 8.738 16.066 1.00 95.12 86 SER A CA 1
ATOM 690 C C . SER A 1 86 ? -5.947 9.025 15.593 1.00 95.12 86 SER A C 1
ATOM 692 O O . SER A 1 86 ? -5.041 9.136 16.415 1.00 95.12 86 SER A O 1
ATOM 694 N N . SER A 1 87 ? -5.755 9.200 14.287 1.00 96.50 87 SER A N 1
ATOM 695 C CA . SER A 1 87 ? -4.445 9.568 13.749 1.00 96.50 87 SER A CA 1
ATOM 696 C C . SER A 1 87 ? -4.545 10.396 12.477 1.00 96.50 87 SER A C 1
ATOM 698 O O . SER A 1 87 ? -5.396 10.160 11.614 1.00 96.50 87 SER A O 1
ATOM 700 N N . ASP A 1 88 ? -3.647 11.369 12.367 1.00 96.62 88 ASP A N 1
ATOM 701 C CA . ASP A 1 88 ? -3.414 12.137 11.153 1.00 96.62 88 ASP A CA 1
ATOM 702 C C . ASP A 1 88 ? -2.457 11.391 10.219 1.00 96.62 88 ASP A C 1
ATOM 704 O O . ASP A 1 88 ? -1.496 10.757 10.650 1.00 96.62 88 ASP A O 1
ATOM 708 N N . PHE A 1 89 ? -2.633 11.563 8.921 1.00 96.19 89 PHE A N 1
ATOM 709 C CA . PHE A 1 89 ? -1.772 10.996 7.890 1.00 96.19 89 PHE A CA 1
ATOM 710 C C . PHE A 1 89 ? -0.974 12.120 7.234 1.00 96.19 89 PHE A C 1
ATOM 712 O O . PHE A 1 89 ? -1.488 13.215 7.050 1.00 96.19 89 PHE A O 1
ATOM 719 N N . SER A 1 90 ? 0.278 11.879 6.860 1.00 94.75 90 SER A N 1
ATOM 720 C CA . SER A 1 90 ? 1.106 12.782 6.043 1.00 94.75 90 SER A CA 1
ATOM 721 C C . SER A 1 90 ? 0.734 12.687 4.558 1.00 94.75 90 SER A C 1
ATOM 723 O O . SER A 1 90 ? 0.139 11.696 4.148 1.00 94.75 90 SER A O 1
ATOM 725 N N . SER A 1 91 ? 1.099 13.662 3.723 1.00 91.31 91 SER A N 1
ATOM 726 C CA . SER A 1 91 ? 0.905 13.583 2.260 1.00 91.31 91 SER A CA 1
ATOM 727 C C . SER A 1 91 ? 1.840 12.584 1.558 1.00 91.31 91 SER A C 1
ATOM 729 O O . SER A 1 91 ? 1.632 12.275 0.388 1.00 91.31 91 SER A O 1
ATOM 731 N N . GLY A 1 92 ? 2.871 12.094 2.253 1.00 93.38 92 GLY A N 1
ATOM 732 C CA . GLY A 1 92 ? 3.860 11.157 1.730 1.00 93.38 92 GLY A CA 1
ATOM 733 C C . GLY A 1 92 ? 3.490 9.697 1.986 1.00 93.38 92 GLY A C 1
ATOM 734 O O . GLY A 1 92 ? 2.366 9.264 1.733 1.00 93.38 92 GLY A O 1
ATOM 735 N N . ILE A 1 93 ? 4.471 8.932 2.463 1.00 95.88 93 ILE A N 1
ATOM 736 C CA . ILE A 1 93 ? 4.299 7.525 2.834 1.00 95.88 93 ILE A CA 1
ATOM 737 C C . ILE A 1 93 ? 3.847 7.458 4.293 1.00 95.88 93 ILE A C 1
ATOM 739 O O . ILE A 1 93 ? 4.439 8.091 5.163 1.00 95.88 93 ILE A O 1
ATOM 743 N N . ASN A 1 94 ? 2.815 6.669 4.564 1.00 96.94 94 ASN A N 1
ATOM 744 C CA . ASN A 1 94 ? 2.293 6.399 5.895 1.00 96.94 94 ASN A CA 1
ATOM 745 C C . ASN A 1 94 ? 2.338 4.894 6.130 1.00 96.94 94 ASN A C 1
ATOM 747 O O . ASN A 1 94 ? 1.818 4.135 5.314 1.00 96.94 94 ASN A O 1
ATOM 751 N N . ILE A 1 95 ? 2.954 4.478 7.228 1.00 95.94 95 ILE A N 1
ATOM 752 C CA . ILE A 1 95 ? 3.126 3.071 7.578 1.00 95.94 95 ILE A CA 1
ATOM 753 C C . ILE A 1 95 ? 2.340 2.806 8.845 1.00 95.94 95 ILE A C 1
ATOM 755 O O . ILE A 1 95 ? 2.639 3.381 9.888 1.00 95.94 95 ILE A O 1
ATOM 759 N N . ILE A 1 96 ? 1.360 1.923 8.756 1.00 95.50 96 ILE A N 1
ATOM 760 C CA . ILE A 1 96 ? 0.594 1.439 9.895 1.00 95.50 96 ILE A CA 1
ATOM 761 C C . ILE A 1 96 ? 1.316 0.198 10.427 1.00 95.50 96 ILE A C 1
ATOM 763 O O . ILE A 1 96 ? 1.387 -0.819 9.733 1.00 95.50 96 ILE A O 1
ATOM 767 N N . LYS A 1 97 ? 1.857 0.288 11.642 1.00 93.31 97 LYS A N 1
ATOM 768 C CA . LYS A 1 97 ? 2.586 -0.792 12.320 1.00 93.31 97 LYS A CA 1
ATOM 769 C C . LYS A 1 97 ? 1.858 -1.246 13.578 1.00 93.31 97 LYS A C 1
ATOM 771 O O . LYS A 1 97 ? 1.057 -0.515 14.147 1.00 93.31 97 LYS A O 1
ATOM 776 N N . GLY A 1 98 ? 2.145 -2.474 13.984 1.00 90.88 98 GLY A N 1
ATOM 777 C CA . GLY A 1 98 ? 1.647 -3.090 15.206 1.00 90.88 98 GLY A CA 1
ATOM 778 C C . GLY A 1 98 ? 1.666 -4.615 15.092 1.00 90.88 98 GLY A C 1
ATOM 779 O O . GLY A 1 98 ? 1.830 -5.137 13.985 1.00 90.88 98 GLY A O 1
ATOM 780 N N . PRO A 1 99 ? 1.484 -5.344 16.199 1.00 89.31 99 PRO A N 1
ATOM 781 C CA . PRO A 1 99 ? 1.515 -6.804 16.209 1.00 89.31 99 PRO A CA 1
ATOM 782 C C . PRO A 1 99 ? 0.390 -7.436 15.370 1.00 89.31 99 PRO A C 1
ATOM 784 O O . PRO A 1 99 ? -0.566 -6.779 14.946 1.00 89.31 99 PRO A O 1
ATOM 787 N N . ALA A 1 100 ? 0.498 -8.737 15.097 1.00 88.50 100 ALA A N 1
ATOM 788 C CA . ALA A 1 100 ? -0.581 -9.484 14.455 1.00 88.50 100 ALA A CA 1
ATOM 789 C C . ALA A 1 100 ? -1.870 -9.377 15.292 1.00 88.50 100 ALA A C 1
ATOM 791 O O . ALA A 1 100 ? -1.832 -9.444 16.517 1.00 88.50 100 ALA A O 1
ATOM 792 N N . GLY A 1 101 ? -3.013 -9.172 14.631 1.00 87.50 101 GLY A N 1
ATOM 793 C CA . GLY A 1 101 ? -4.300 -8.990 15.312 1.00 87.50 101 GLY A CA 1
ATOM 794 C C . GLY A 1 101 ? -4.556 -7.587 15.879 1.00 87.50 101 GLY A C 1
ATOM 795 O O . GLY A 1 101 ? -5.665 -7.331 16.337 1.00 87.50 101 GLY A O 1
ATOM 796 N N . SER A 1 102 ? -3.614 -6.640 15.771 1.00 90.19 102 SER A N 1
ATOM 797 C CA . SER A 1 102 ? -3.805 -5.274 16.292 1.00 90.19 102 SER A CA 1
ATOM 798 C C . SER A 1 102 ? -4.826 -4.420 15.529 1.00 90.19 102 SER A C 1
ATOM 800 O O . SER A 1 102 ? -5.145 -3.312 15.943 1.00 90.19 102 SER A O 1
ATOM 802 N N . GLY A 1 103 ? -5.355 -4.918 14.408 1.00 91.31 103 GLY A N 1
ATOM 803 C CA . GLY A 1 103 ? -6.371 -4.220 13.620 1.00 91.31 103 GLY A CA 1
ATOM 804 C C . GLY A 1 103 ? -5.827 -3.346 12.491 1.00 91.31 103 GLY A C 1
ATOM 805 O O . GLY A 1 103 ? -6.550 -2.472 12.027 1.00 91.31 103 GLY A O 1
ATOM 806 N N . LYS A 1 104 ? -4.600 -3.575 11.999 1.00 93.75 104 LYS A N 1
ATOM 807 C CA . LYS A 1 104 ? -4.016 -2.808 10.875 1.00 93.75 104 LYS A CA 1
ATOM 808 C C . LYS A 1 104 ? -4.882 -2.888 9.617 1.00 93.75 104 LYS A C 1
ATOM 810 O O . LYS A 1 104 ? -5.323 -1.865 9.096 1.00 93.75 104 LYS A O 1
ATOM 815 N N . THR A 1 105 ? -5.198 -4.112 9.197 1.00 92.81 105 THR A N 1
ATOM 816 C CA . THR A 1 105 ? -6.141 -4.402 8.110 1.00 92.81 105 THR A CA 1
ATOM 817 C C . THR A 1 105 ? -7.519 -3.809 8.397 1.00 92.81 105 THR A C 1
ATOM 819 O O . THR A 1 105 ? -8.126 -3.203 7.519 1.00 92.81 105 THR A O 1
ATOM 822 N N . THR A 1 106 ? -8.008 -3.907 9.640 1.00 92.75 106 THR A N 1
ATOM 823 C CA . THR A 1 106 ? -9.288 -3.307 10.049 1.00 92.75 106 THR A CA 1
ATOM 824 C C . THR A 1 106 ? -9.286 -1.791 9.869 1.00 92.75 106 THR A C 1
ATOM 826 O O . THR A 1 106 ? -10.254 -1.249 9.339 1.00 92.75 106 THR A O 1
ATOM 829 N N . LEU A 1 107 ? -8.211 -1.100 10.255 1.00 93.94 107 LEU A N 1
ATOM 830 C CA . LEU A 1 107 ? -8.051 0.339 10.066 1.00 93.94 107 LEU A CA 1
ATOM 831 C C . LEU A 1 107 ? -8.065 0.695 8.577 1.00 93.94 107 LEU A C 1
ATOM 833 O O . LEU A 1 107 ? -8.866 1.533 8.166 1.00 93.94 107 LEU A O 1
ATOM 837 N N . LEU A 1 108 ? -7.247 0.026 7.760 1.00 93.88 108 LEU A N 1
ATOM 838 C CA . LEU A 1 108 ? -7.177 0.280 6.319 1.00 93.88 108 LEU A CA 1
ATOM 839 C C . LEU A 1 108 ? -8.539 0.050 5.645 1.00 93.88 108 LEU A C 1
ATOM 841 O O . LEU A 1 108 ? -9.042 0.928 4.942 1.00 93.88 108 LEU A O 1
ATOM 845 N N . ARG A 1 109 ? -9.199 -1.076 5.935 1.00 92.12 109 ARG A N 1
ATOM 846 C CA . ARG A 1 109 ? -10.532 -1.401 5.403 1.00 92.12 109 ARG A CA 1
ATOM 847 C C . ARG A 1 109 ? -11.620 -0.455 5.907 1.00 92.12 109 ARG A C 1
ATOM 849 O O . ARG A 1 109 ? -12.549 -0.159 5.161 1.00 92.12 109 ARG A O 1
ATOM 856 N N . SER A 1 110 ? -11.507 0.062 7.132 1.00 92.81 110 SER A N 1
ATOM 857 C CA . SER A 1 110 ? -12.436 1.069 7.667 1.00 92.81 110 SER A CA 1
ATOM 858 C C . SER A 1 110 ? -12.404 2.351 6.844 1.00 92.81 110 SER A C 1
ATOM 860 O O . SER A 1 110 ? -13.462 2.895 6.537 1.00 92.81 110 SER A O 1
ATOM 862 N N . ILE A 1 111 ? -11.212 2.799 6.430 1.00 93.50 111 ILE A N 1
ATOM 863 C CA . ILE A 1 111 ? -11.064 3.975 5.562 1.00 93.50 111 ILE A CA 1
ATOM 864 C C . ILE A 1 111 ? -11.810 3.746 4.248 1.00 93.50 111 ILE A C 1
ATOM 866 O O . ILE A 1 111 ? -12.664 4.540 3.869 1.00 93.50 111 ILE A O 1
ATOM 870 N N . VAL A 1 112 ? -11.512 2.631 3.584 1.00 91.94 112 VAL A N 1
ATOM 871 C CA . VAL A 1 112 ? -12.075 2.251 2.281 1.00 91.94 112 VAL A CA 1
ATOM 872 C C . VAL A 1 112 ? -13.604 2.131 2.346 1.00 91.94 112 VAL A C 1
ATOM 874 O O . VAL A 1 112 ? -14.310 2.592 1.447 1.00 91.94 112 VAL A O 1
ATOM 877 N N . ARG A 1 113 ? -14.135 1.588 3.450 1.00 89.44 113 ARG A N 1
ATOM 878 C CA . ARG A 1 113 ? -15.572 1.367 3.650 1.00 89.44 113 ARG A CA 1
ATOM 879 C C . ARG A 1 113 ? -16.388 2.658 3.704 1.00 89.44 113 ARG A C 1
ATOM 881 O O . ARG A 1 113 ? -17.520 2.653 3.225 1.00 89.44 113 ARG A O 1
ATOM 888 N N . VAL A 1 114 ? -15.832 3.751 4.236 1.00 89.75 114 VAL A N 1
ATOM 889 C CA . VAL A 1 114 ? -16.506 5.068 4.250 1.00 89.75 114 VAL A CA 1
ATOM 890 C C . VAL A 1 114 ? -16.809 5.561 2.835 1.00 89.75 114 VAL A C 1
ATOM 892 O O . VAL A 1 114 ? -17.812 6.236 2.628 1.00 89.75 114 VAL A O 1
ATOM 895 N N . PHE A 1 115 ? -15.997 5.170 1.852 1.00 87.69 115 PHE A N 1
ATOM 896 C CA . PHE A 1 115 ? -16.172 5.542 0.447 1.00 87.69 115 PHE A CA 1
ATOM 897 C C . PHE A 1 115 ? -16.982 4.518 -0.362 1.00 87.69 115 PHE A C 1
ATOM 899 O O . PHE A 1 115 ? -16.998 4.580 -1.587 1.00 87.69 115 PHE A O 1
ATOM 906 N N . GLY A 1 116 ? -17.640 3.554 0.292 1.00 83.44 116 GLY A N 1
ATOM 907 C CA . GLY A 1 116 ? -18.487 2.560 -0.379 1.00 83.44 116 GLY A CA 1
ATOM 908 C C . GLY A 1 116 ? -17.726 1.512 -1.199 1.00 83.44 116 GLY A C 1
ATOM 909 O O . GLY A 1 116 ? -18.349 0.673 -1.849 1.00 83.44 116 GLY A O 1
ATOM 910 N N . ILE A 1 117 ? -16.394 1.512 -1.150 1.00 82.94 117 ILE A N 1
ATOM 911 C CA . ILE A 1 117 ? -15.571 0.520 -1.839 1.00 82.94 117 ILE A CA 1
ATOM 912 C C . ILE A 1 117 ? -15.684 -0.807 -1.076 1.00 82.94 117 ILE A C 1
ATOM 914 O O . ILE A 1 117 ? -15.489 -0.876 0.142 1.00 82.94 117 ILE A O 1
ATOM 918 N N . SER A 1 118 ? -16.051 -1.867 -1.794 1.00 71.38 118 SER A N 1
ATOM 919 C CA . SER A 1 118 ? -16.185 -3.210 -1.231 1.00 71.38 118 SER A CA 1
ATOM 920 C C . SER A 1 118 ? -14.887 -3.985 -1.426 1.00 71.38 118 SER A C 1
ATOM 922 O O . SER A 1 118 ? -14.417 -4.127 -2.549 1.00 71.38 118 SER A O 1
ATOM 924 N N . ALA A 1 119 ? -14.317 -4.483 -0.331 1.00 66.31 119 ALA A N 1
ATOM 925 C CA . ALA A 1 119 ? -13.134 -5.333 -0.345 1.00 66.31 119 ALA A CA 1
ATOM 926 C C . ALA A 1 119 ? -13.546 -6.818 -0.336 1.00 66.31 119 ALA A C 1
ATOM 928 O O . ALA A 1 119 ? -14.320 -7.217 0.544 1.00 66.31 119 ALA A O 1
ATOM 929 N N . PRO A 1 120 ? -13.034 -7.653 -1.256 1.00 65.31 120 PRO A N 1
ATOM 930 C CA . PRO A 1 120 ? -13.043 -9.102 -1.084 1.00 65.31 120 PRO A CA 1
ATOM 931 C C . PRO A 1 120 ? -12.349 -9.478 0.240 1.00 65.31 120 PRO A C 1
ATOM 933 O O . PRO A 1 120 ? -11.318 -8.912 0.584 1.00 65.31 120 PRO A O 1
ATOM 936 N N . GLY A 1 121 ? -12.905 -10.415 1.015 1.00 56.34 121 GLY A N 1
ATOM 937 C CA . GLY A 1 121 ? -12.165 -11.026 2.132 1.00 56.34 121 GLY A CA 1
ATOM 938 C C . GLY A 1 121 ? -12.325 -10.406 3.526 1.00 56.34 121 GLY A C 1
ATOM 939 O O . GLY A 1 121 ? -11.493 -10.660 4.397 1.00 56.34 121 GLY A O 1
ATOM 940 N N . GLY A 1 122 ? -13.380 -9.634 3.798 1.00 59.75 122 GLY A N 1
ATOM 941 C CA . GLY A 1 122 ? -13.840 -9.424 5.178 1.00 59.75 122 GLY A CA 1
ATOM 942 C C . GLY A 1 122 ? -14.596 -8.124 5.422 1.00 59.75 122 GLY A C 1
ATOM 943 O O . GLY A 1 122 ? -14.283 -7.074 4.867 1.00 59.75 122 GLY A O 1
ATOM 944 N N . THR A 1 123 ? -15.590 -8.200 6.300 1.00 65.44 123 THR A N 1
ATOM 945 C CA . THR A 1 123 ? -16.375 -7.054 6.758 1.00 65.44 123 THR A CA 1
ATOM 946 C C . THR A 1 123 ? -15.650 -6.314 7.873 1.00 65.44 123 THR A C 1
ATOM 948 O O . THR A 1 123 ? -15.160 -6.928 8.816 1.00 65.44 123 THR A O 1
ATOM 951 N N . VAL A 1 124 ? -15.633 -4.982 7.802 1.00 78.62 124 VAL A N 1
ATOM 952 C CA . VAL A 1 124 ? -15.360 -4.150 8.978 1.00 78.62 124 VAL A CA 1
ATOM 953 C C . VAL A 1 124 ? -16.514 -4.371 9.952 1.00 78.62 124 VAL A C 1
ATOM 955 O O . VAL A 1 124 ? -17.650 -4.000 9.653 1.00 78.62 124 VAL A O 1
ATOM 958 N N . THR A 1 125 ? -16.240 -5.035 11.071 1.00 83.38 125 THR A N 1
ATOM 959 C CA . THR A 1 125 ? -17.249 -5.385 12.073 1.00 83.38 125 THR A CA 1
ATOM 960 C C . THR A 1 125 ? -17.234 -4.414 13.245 1.00 83.38 125 THR A C 1
ATOM 962 O O . THR A 1 125 ? -16.232 -3.765 13.554 1.00 83.38 125 THR A O 1
ATOM 965 N N . LEU A 1 126 ? -18.384 -4.319 13.905 1.00 88.19 126 LEU A N 1
ATOM 966 C CA . LEU A 1 126 ? -18.497 -3.699 15.215 1.00 88.19 126 LEU A CA 1
ATOM 967 C C . LEU A 1 126 ? -17.691 -4.518 16.234 1.00 88.19 126 LEU A C 1
ATOM 969 O O . LEU A 1 126 ? -17.660 -5.742 16.140 1.00 88.19 126 LEU A O 1
ATOM 973 N N . LYS A 1 127 ? -17.049 -3.848 17.193 1.00 86.69 127 LYS A N 1
ATOM 974 C CA . LYS A 1 127 ? -16.360 -4.522 18.299 1.00 86.69 127 LYS A CA 1
ATOM 975 C C . LYS A 1 127 ? -17.351 -5.323 19.152 1.00 86.69 127 LYS A C 1
ATOM 977 O O . LYS A 1 127 ? -18.443 -4.833 19.456 1.00 86.69 127 LYS A O 1
ATOM 982 N N . ASP A 1 128 ? -16.948 -6.520 19.566 1.00 84.44 128 ASP A N 1
ATOM 983 C CA . ASP A 1 128 ? -17.778 -7.418 20.369 1.00 84.44 128 ASP A CA 1
ATOM 984 C C . ASP A 1 128 ? -18.274 -6.747 21.658 1.00 84.44 128 ASP A C 1
ATOM 986 O O . ASP A 1 128 ? -17.564 -5.989 22.324 1.00 84.44 128 ASP A O 1
ATOM 990 N N . GLY A 1 129 ? -19.542 -6.994 21.992 1.00 86.81 129 GLY A N 1
ATOM 991 C CA . GLY A 1 129 ? -20.200 -6.411 23.165 1.00 86.81 129 GLY A CA 1
ATOM 992 C C . GLY A 1 129 ? -20.574 -4.930 23.033 1.00 86.81 129 GLY A C 1
ATOM 993 O O . GLY A 1 129 ? -21.136 -4.357 23.967 1.00 86.81 129 GLY A O 1
ATOM 994 N N . LYS A 1 130 ? -20.304 -4.281 21.894 1.00 90.38 130 LYS A N 1
ATOM 995 C CA . LYS A 1 130 ? -20.744 -2.904 21.630 1.00 90.38 130 LYS A CA 1
ATOM 996 C C . LYS A 1 130 ? -22.030 -2.911 20.805 1.00 90.38 130 LYS A C 1
ATOM 998 O O . LYS A 1 130 ? -22.255 -3.790 19.985 1.00 90.38 130 LYS A O 1
ATOM 1003 N N . SER A 1 131 ? -22.875 -1.901 21.010 1.00 90.50 131 SER A N 1
ATOM 1004 C CA . SER A 1 131 ? -24.123 -1.706 20.250 1.00 90.50 131 SER A CA 1
ATOM 1005 C C . SER A 1 131 ? -23.997 -0.664 19.136 1.00 90.50 131 SER A C 1
ATOM 1007 O O . SER A 1 131 ? -24.866 -0.572 18.270 1.00 90.50 131 SER A O 1
ATOM 1009 N N . ARG A 1 132 ? -22.930 0.149 19.162 1.00 90.44 132 ARG A N 1
ATOM 1010 C CA . ARG A 1 132 ? -22.637 1.205 18.182 1.00 90.44 132 ARG A CA 1
ATOM 1011 C C . ARG A 1 132 ? -21.136 1.410 18.028 1.00 90.44 132 ARG A C 1
ATOM 1013 O O . ARG A 1 132 ? -20.397 1.359 19.013 1.00 90.44 132 ARG A O 1
ATOM 1020 N N . GLY A 1 133 ? -20.720 1.723 16.809 1.00 92.12 133 GLY A N 1
ATOM 1021 C CA . GLY A 1 133 ? -19.366 2.134 16.459 1.00 92.12 133 GLY A CA 1
ATOM 1022 C C . GLY A 1 133 ? -19.419 3.270 15.450 1.00 92.12 133 GLY A C 1
ATOM 1023 O O . GLY A 1 133 ? -20.465 3.517 14.846 1.00 92.12 133 GLY A O 1
ATOM 1024 N N . TYR A 1 134 ? -18.315 3.992 15.301 1.00 93.69 134 TYR A N 1
ATOM 1025 C CA . TYR A 1 134 ? -18.214 5.042 14.295 1.00 93.69 134 TYR A CA 1
ATOM 1026 C C . TYR A 1 134 ? -16.879 4.974 13.569 1.00 93.69 134 TYR A C 1
ATOM 1028 O O . TYR A 1 134 ? -15.854 4.597 14.138 1.00 93.69 134 TYR A O 1
ATOM 1036 N N . ILE A 1 135 ? -16.920 5.376 12.303 1.00 94.62 135 ILE A N 1
ATOM 1037 C CA . ILE A 1 135 ? -15.765 5.554 11.434 1.00 94.62 135 ILE A CA 1
ATOM 1038 C C . ILE A 1 135 ? -15.898 6.951 10.844 1.00 94.62 135 ILE A C 1
ATOM 1040 O O . ILE A 1 135 ? -16.918 7.270 10.235 1.00 94.62 135 ILE A O 1
ATOM 1044 N N . LYS A 1 136 ? -14.883 7.789 11.028 1.00 95.75 136 LYS A N 1
ATOM 1045 C CA . LYS A 1 136 ? -14.827 9.130 10.453 1.00 95.75 136 LYS A CA 1
ATOM 1046 C C . LYS A 1 136 ? -13.496 9.305 9.745 1.00 95.75 136 LYS A C 1
ATOM 1048 O O . LYS A 1 136 ? -12.435 9.138 10.340 1.00 95.75 136 LYS A O 1
ATOM 1053 N N . VAL A 1 137 ? -13.563 9.661 8.470 1.00 95.25 137 VAL A N 1
ATOM 1054 C CA . VAL A 1 137 ? -12.390 9.924 7.638 1.00 95.25 137 VAL A CA 1
ATOM 1055 C C . VAL A 1 137 ? -12.461 11.372 7.185 1.00 95.25 137 VAL A C 1
ATOM 1057 O O . VAL A 1 137 ? -13.429 11.780 6.550 1.00 95.25 137 VAL A O 1
ATOM 1060 N N . LEU A 1 138 ? -11.441 12.157 7.522 1.00 94.38 138 LEU A N 1
ATOM 1061 C CA . LEU A 1 138 ? -11.250 13.488 6.961 1.00 94.38 138 LEU A CA 1
ATOM 1062 C C . LEU A 1 138 ? -10.306 13.353 5.772 1.00 94.38 138 LEU A C 1
ATOM 1064 O O . LEU A 1 138 ? -9.211 12.803 5.909 1.00 94.38 138 LEU A O 1
ATOM 1068 N N . VAL A 1 139 ? -10.706 13.892 4.628 1.00 92.38 139 VAL A N 1
ATOM 1069 C CA . VAL A 1 139 ? -9.869 13.986 3.427 1.00 92.38 139 VAL A CA 1
ATOM 1070 C C . VAL A 1 139 ? -9.237 15.373 3.328 1.00 92.38 139 VAL A C 1
ATOM 1072 O O . VAL A 1 139 ? -9.706 16.327 3.950 1.00 92.38 139 VAL A O 1
ATOM 1075 N N . ARG A 1 140 ? -8.133 15.491 2.591 1.00 88.94 140 ARG A N 1
ATOM 1076 C CA . ARG A 1 140 ? -7.584 16.792 2.204 1.00 88.94 140 ARG A CA 1
ATOM 1077 C C . ARG A 1 140 ? -8.387 17.339 1.034 1.00 88.94 140 ARG A C 1
ATOM 1079 O O . ARG A 1 140 ? -8.606 16.623 0.060 1.00 88.94 140 ARG A O 1
ATOM 1086 N N . GLU A 1 141 ? -8.766 18.607 1.128 1.00 73.06 141 GLU A N 1
ATOM 1087 C CA . GLU A 1 141 ? -9.223 19.363 -0.032 1.00 73.06 141 GLU A CA 1
ATOM 1088 C C . GLU A 1 141 ? -8.072 19.481 -1.030 1.00 73.06 141 GLU A C 1
ATOM 1090 O O . GLU A 1 141 ? -6.920 19.721 -0.657 1.00 73.06 141 GLU A O 1
ATOM 1095 N N . GLY A 1 142 ? -8.383 19.272 -2.300 1.00 61.53 142 GLY A N 1
ATOM 1096 C CA . GLY A 1 142 ? -7.455 19.487 -3.390 1.00 61.53 142 GLY A CA 1
ATOM 1097 C C . GLY A 1 142 ? -8.235 19.826 -4.646 1.00 61.53 142 GLY A C 1
ATOM 1098 O O . GLY A 1 142 ? -9.256 19.200 -4.931 1.00 61.53 142 GLY A O 1
ATOM 1099 N N . GLU A 1 143 ? -7.739 20.797 -5.406 1.00 51.56 143 GLU A N 1
ATOM 1100 C CA . GLU A 1 143 ? -8.144 21.022 -6.793 1.00 51.56 143 GLU A CA 1
ATOM 1101 C C . GLU A 1 143 ? -7.569 19.880 -7.648 1.00 51.56 143 GLU A C 1
ATOM 1103 O O . GLU A 1 143 ? -6.533 19.997 -8.297 1.00 51.56 143 GLU A O 1
ATOM 1108 N N . GLY A 1 144 ? -8.182 18.701 -7.550 1.00 54.56 144 GLY A N 1
AT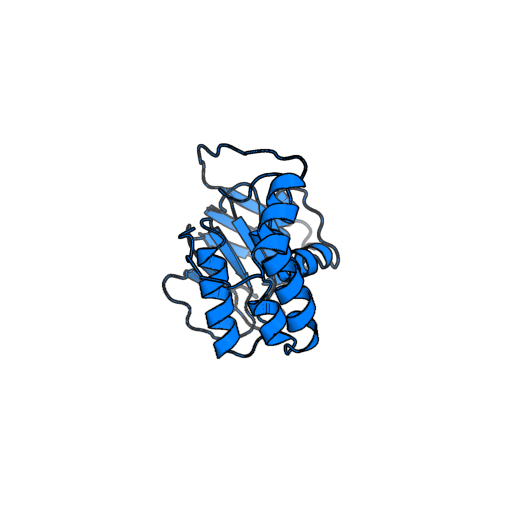OM 1109 C CA . GLY A 1 144 ? -7.799 17.530 -8.328 1.00 54.56 144 GLY A CA 1
ATOM 1110 C C . GLY A 1 144 ? -8.519 17.536 -9.669 1.00 54.56 144 GLY A C 1
ATOM 1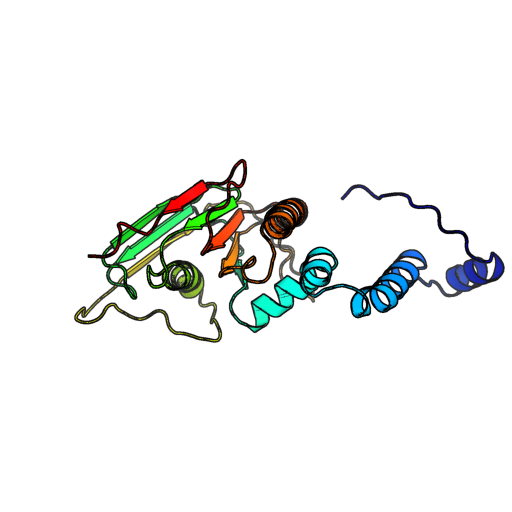111 O O . GLY A 1 144 ? -9.732 17.343 -9.721 1.00 54.56 144 GLY A O 1
ATOM 1112 N N . VAL A 1 145 ? -7.788 17.715 -10.770 1.00 53.31 145 VAL A N 1
ATOM 1113 C CA . VAL A 1 145 ? -8.320 17.379 -12.096 1.00 53.31 145 VAL A CA 1
ATOM 1114 C C . VAL A 1 145 ? -8.330 15.857 -12.206 1.00 53.31 145 VAL A C 1
ATOM 1116 O O . VAL A 1 145 ? -7.305 15.236 -12.482 1.00 53.31 145 VAL A O 1
ATOM 1119 N N . PHE A 1 146 ? -9.490 15.247 -11.972 1.00 59.69 146 PHE A N 1
ATOM 1120 C CA . PHE A 1 146 ? -9.688 13.819 -12.202 1.00 59.69 146 PHE A CA 1
ATOM 1121 C C . PHE A 1 146 ? -9.741 13.560 -13.700 1.00 59.69 146 PHE A C 1
ATOM 1123 O O . PHE A 1 146 ? -10.764 13.773 -14.351 1.00 59.69 146 PHE A O 1
ATOM 1130 N N . ARG A 1 147 ? -8.626 13.110 -14.271 1.00 53.47 147 ARG A N 1
ATOM 1131 C CA . ARG A 1 147 ? -8.629 12.651 -15.656 1.00 53.47 147 ARG A CA 1
ATOM 1132 C C . ARG A 1 147 ? -9.267 11.277 -15.701 1.00 53.47 147 ARG A C 1
ATOM 1134 O O . ARG A 1 147 ? -8.750 10.315 -15.146 1.00 53.47 147 ARG A O 1
ATOM 1141 N N . VAL A 1 148 ? -10.431 11.206 -16.327 1.00 55.91 148 VAL A N 1
ATOM 1142 C CA . VAL A 1 148 ? -11.152 9.955 -16.541 1.00 55.91 148 VAL A CA 1
ATOM 1143 C C . VAL A 1 148 ? -10.776 9.430 -17.920 1.00 55.91 148 VAL A C 1
ATOM 1145 O O . VAL A 1 148 ? -10.981 10.097 -18.931 1.00 55.91 148 VAL A O 1
ATOM 1148 N N . SER A 1 149 ? -10.222 8.227 -17.958 1.00 54.84 149 SER A N 1
ATOM 1149 C CA . SER A 1 149 ? -9.911 7.480 -19.174 1.00 54.84 149 SER A CA 1
ATOM 1150 C C . SER A 1 149 ? -10.852 6.280 -19.310 1.00 54.84 149 SER A C 1
ATOM 1152 O O . SER A 1 149 ? -11.532 5.896 -18.356 1.00 54.84 149 SER A O 1
ATOM 1154 N N . ARG A 1 150 ? -10.867 5.623 -20.481 1.00 41.44 150 ARG A N 1
ATOM 1155 C CA . ARG A 1 150 ? -11.596 4.347 -20.655 1.00 41.44 150 ARG A CA 1
ATOM 1156 C C . ARG A 1 150 ? -11.105 3.245 -19.706 1.00 41.44 150 ARG A C 1
ATOM 1158 O O . ARG A 1 150 ? -11.852 2.309 -19.453 1.00 41.44 150 ARG A O 1
ATOM 1165 N N . SER A 1 151 ? -9.881 3.360 -19.192 1.00 49.62 151 SER A N 1
ATOM 1166 C CA . SER A 1 151 ? -9.274 2.442 -18.223 1.00 49.62 151 SER A CA 1
ATOM 1167 C C . SER A 1 151 ? -9.448 2.879 -16.761 1.00 49.62 151 SER A C 1
ATOM 1169 O O . SER A 1 151 ? -8.940 2.204 -15.873 1.00 49.62 151 SER A O 1
ATOM 1171 N N . GLY A 1 152 ? -10.168 3.976 -16.492 1.00 56.03 152 GLY A N 1
ATOM 1172 C CA . GLY A 1 152 ? -10.453 4.470 -15.142 1.00 56.03 152 GLY A CA 1
ATOM 1173 C C . GLY A 1 152 ? -9.924 5.880 -14.872 1.00 56.03 152 GLY A C 1
ATOM 1174 O O . GLY A 1 152 ? -9.524 6.600 -15.788 1.00 56.03 152 GLY A O 1
ATOM 1175 N N . ILE A 1 153 ? -9.953 6.287 -13.604 1.00 58.59 153 ILE A N 1
ATOM 1176 C CA . ILE A 1 153 ? -9.465 7.594 -13.142 1.00 58.59 153 ILE A CA 1
ATOM 1177 C C . ILE A 1 153 ? -7.931 7.547 -13.050 1.00 58.59 153 ILE A C 1
ATOM 1179 O O . ILE A 1 153 ? -7.389 6.658 -12.391 1.00 58.59 153 ILE A O 1
ATOM 1183 N N . GLU A 1 154 ? -7.235 8.483 -13.704 1.00 60.06 154 GLU A N 1
ATOM 1184 C CA . GLU A 1 154 ? -5.779 8.633 -13.595 1.00 60.06 154 GLU A CA 1
ATOM 1185 C C . GLU A 1 154 ? -5.393 8.873 -12.132 1.00 60.06 154 GLU A C 1
ATOM 1187 O O . GLU A 1 154 ? -5.976 9.696 -11.420 1.00 60.06 154 GLU A O 1
ATOM 1192 N N . ARG A 1 155 ? -4.412 8.096 -11.673 1.00 65.44 155 ARG A N 1
ATOM 1193 C CA . ARG A 1 155 ? -4.050 7.929 -10.264 1.00 65.44 155 ARG A CA 1
ATOM 1194 C C . ARG A 1 155 ? -3.082 9.023 -9.775 1.00 65.44 155 ARG A C 1
ATOM 1196 O O . ARG A 1 155 ? -2.186 8.755 -8.978 1.00 65.44 155 ARG A O 1
ATOM 1203 N N . ASP A 1 156 ? -3.264 10.249 -10.254 1.00 61.03 156 ASP A N 1
ATOM 1204 C CA . ASP A 1 156 ? -2.281 11.337 -10.138 1.00 61.03 156 ASP A CA 1
ATOM 1205 C C . ASP A 1 156 ? -2.425 12.112 -8.820 1.00 61.03 156 ASP A C 1
ATOM 1207 O O . ASP A 1 156 ? -1.455 12.644 -8.276 1.00 61.03 156 ASP A O 1
ATOM 1211 N N . VAL A 1 157 ? -3.650 12.146 -8.288 1.00 71.88 157 VAL A N 1
ATOM 1212 C CA . VAL A 1 157 ? -4.030 12.842 -7.057 1.00 71.88 157 VAL A CA 1
ATOM 1213 C C . VAL A 1 157 ? -4.879 11.879 -6.228 1.00 71.88 157 VAL A C 1
ATOM 1215 O O . VAL A 1 157 ? -5.924 11.424 -6.688 1.00 71.88 157 VAL A O 1
ATOM 1218 N N . GLY A 1 158 ? -4.414 11.511 -5.031 1.00 86.75 158 GLY A N 1
ATOM 1219 C CA . GLY A 1 158 ? -5.140 10.562 -4.188 1.00 86.75 158 GLY A CA 1
ATOM 1220 C C . GLY A 1 158 ? -4.297 9.826 -3.152 1.00 86.75 158 GLY A C 1
ATOM 1221 O O . GLY A 1 158 ? -3.167 10.226 -2.839 1.00 86.75 158 GLY A O 1
ATOM 1222 N N . SER A 1 159 ? -4.882 8.742 -2.640 1.00 92.00 159 SER A N 1
ATOM 1223 C CA . SER A 1 159 ? -4.237 7.774 -1.756 1.00 92.00 159 SER A CA 1
ATOM 1224 C C . SER A 1 159 ? -4.206 6.387 -2.387 1.00 92.00 159 SER A C 1
ATOM 1226 O O . SER A 1 159 ? -5.248 5.854 -2.767 1.00 92.00 159 SER A O 1
ATOM 1228 N N . LEU A 1 160 ? -3.032 5.766 -2.404 1.00 94.50 160 LEU A N 1
ATOM 1229 C CA . LEU A 1 160 ? -2.871 4.334 -2.628 1.00 94.50 160 LEU A CA 1
ATOM 1230 C C . LEU A 1 160 ? -2.807 3.635 -1.265 1.00 94.50 160 LEU A C 1
ATOM 1232 O O . LEU A 1 160 ? -1.910 3.927 -0.471 1.00 94.50 160 LEU A O 1
ATOM 1236 N N . LEU A 1 161 ? -3.761 2.750 -0.986 1.00 95.88 161 LEU A N 1
ATOM 1237 C CA . LEU A 1 161 ? -3.858 1.999 0.262 1.00 95.88 161 LEU A CA 1
ATOM 1238 C C . LEU A 1 161 ? -3.451 0.552 -0.002 1.00 95.88 161 LEU A C 1
ATOM 1240 O O . LEU A 1 161 ? -4.021 -0.077 -0.887 1.00 95.88 161 LEU A O 1
ATOM 1244 N N . LEU A 1 162 ? -2.484 0.036 0.755 1.00 95.88 162 LEU A N 1
ATOM 1245 C CA . LEU A 1 162 ? -1.908 -1.293 0.554 1.00 95.88 162 LEU A CA 1
ATOM 1246 C C . LEU A 1 162 ? -1.886 -2.098 1.856 1.00 95.88 162 LEU A C 1
ATOM 1248 O O . LEU A 1 162 ? -1.308 -1.651 2.847 1.00 95.88 162 LEU A O 1
ATOM 1252 N N . ASP A 1 163 ? -2.472 -3.289 1.854 1.00 94.38 163 ASP A N 1
ATOM 1253 C CA . ASP A 1 163 ? -2.424 -4.200 2.996 1.00 94.38 163 ASP A CA 1
ATOM 1254 C C . ASP A 1 163 ? -1.238 -5.168 2.853 1.00 94.38 163 ASP A C 1
ATOM 1256 O O . ASP A 1 163 ? -1.206 -6.016 1.969 1.00 94.38 163 ASP A O 1
ATOM 1260 N N . ASP A 1 164 ? -0.215 -4.962 3.683 1.00 93.12 164 ASP A N 1
ATOM 1261 C CA . ASP A 1 164 ? 1.054 -5.691 3.743 1.00 93.12 164 ASP A CA 1
ATOM 1262 C C . ASP A 1 164 ? 1.682 -6.019 2.366 1.00 93.12 164 ASP A C 1
ATOM 1264 O O . ASP A 1 164 ? 2.041 -7.167 2.074 1.00 93.12 164 ASP A O 1
ATOM 1268 N N . PRO A 1 165 ? 1.912 -5.006 1.500 1.00 93.75 165 PRO A N 1
ATOM 1269 C CA . PRO A 1 165 ? 2.369 -5.208 0.118 1.00 93.75 165 PRO A CA 1
ATOM 1270 C C . PRO A 1 165 ? 3.801 -5.752 0.017 1.00 93.75 165 PRO A C 1
ATOM 1272 O O . PRO A 1 165 ? 4.321 -5.975 -1.072 1.00 93.75 165 PRO A O 1
ATOM 1275 N N . THR A 1 166 ? 4.493 -5.910 1.147 1.00 93.06 166 THR A N 1
ATOM 1276 C CA . THR A 1 166 ? 5.877 -6.394 1.198 1.00 93.06 166 THR A CA 1
ATOM 1277 C C . THR A 1 166 ? 6.000 -7.784 1.808 1.00 93.06 166 THR A C 1
ATOM 1279 O O . THR A 1 166 ? 7.118 -8.288 1.926 1.00 93.06 166 THR A O 1
ATOM 1282 N N . ARG A 1 167 ? 4.880 -8.442 2.149 1.00 89.75 167 ARG A N 1
ATOM 1283 C CA . ARG A 1 167 ? 4.865 -9.745 2.833 1.00 89.75 167 ARG A CA 1
ATOM 1284 C C . ARG A 1 167 ? 5.751 -10.789 2.155 1.00 89.75 167 ARG A C 1
ATOM 1286 O O . ARG A 1 167 ? 6.491 -11.507 2.821 1.00 89.75 167 ARG A O 1
ATOM 1293 N N . MET A 1 168 ? 5.698 -10.839 0.824 1.00 86.88 168 MET A N 1
ATOM 1294 C CA . MET A 1 168 ? 6.414 -11.815 -0.009 1.00 86.88 168 MET A CA 1
ATOM 1295 C C . MET A 1 168 ? 7.818 -11.358 -0.432 1.00 86.88 168 MET A C 1
ATOM 1297 O O . MET A 1 168 ? 8.511 -12.075 -1.153 1.00 86.88 168 MET A O 1
ATOM 1301 N N . LEU A 1 169 ? 8.246 -10.162 -0.018 1.00 90.56 169 LEU A N 1
ATOM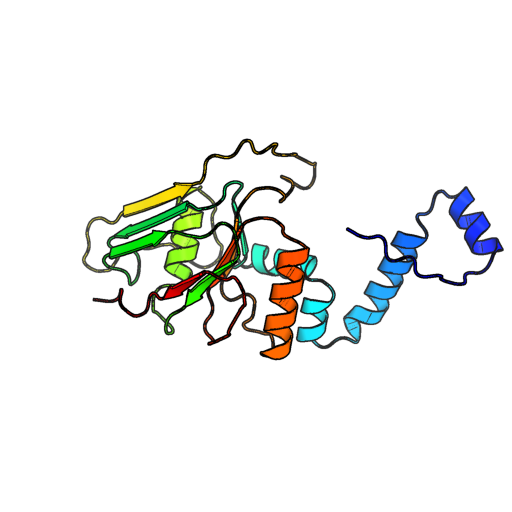 1302 C CA . LEU A 1 169 ? 9.536 -9.599 -0.398 1.00 90.56 169 LEU A CA 1
ATOM 1303 C C . LEU A 1 169 ? 10.565 -9.784 0.725 1.00 90.56 169 LEU A C 1
ATOM 1305 O O . LEU A 1 169 ? 10.260 -9.509 1.884 1.00 90.56 169 LEU A O 1
ATOM 1309 N N . PRO A 1 170 ? 11.807 -10.179 0.407 1.00 90.75 170 PRO A N 1
ATOM 1310 C CA . PRO A 1 170 ? 12.953 -9.987 1.295 1.00 90.75 170 PRO A CA 1
ATOM 1311 C C . PRO A 1 170 ? 13.136 -8.507 1.680 1.00 90.75 170 PRO A C 1
ATOM 1313 O O . PRO A 1 170 ? 12.718 -7.617 0.939 1.00 90.75 170 PRO A O 1
ATOM 1316 N N . SER A 1 171 ? 13.756 -8.214 2.827 1.00 88.12 171 SER A N 1
ATOM 1317 C CA . SER A 1 171 ? 13.840 -6.845 3.376 1.00 88.12 171 SER A CA 1
ATOM 1318 C C . SER A 1 171 ? 14.536 -5.830 2.453 1.00 88.12 171 SER A C 1
ATOM 1320 O O . SER A 1 171 ? 14.103 -4.682 2.349 1.00 88.12 171 SER A O 1
ATOM 1322 N N . ASP A 1 172 ? 15.593 -6.234 1.751 1.00 88.62 172 ASP A N 1
ATOM 1323 C CA . ASP A 1 172 ? 16.298 -5.423 0.747 1.00 88.62 172 ASP A CA 1
ATOM 1324 C C . ASP A 1 172 ? 15.401 -5.103 -0.465 1.00 88.62 172 ASP A C 1
ATOM 1326 O O . ASP A 1 172 ? 15.330 -3.958 -0.937 1.00 88.62 172 ASP A O 1
ATOM 1330 N N . LYS A 1 173 ? 14.632 -6.096 -0.921 1.00 91.94 173 LYS A N 1
ATOM 1331 C CA . LYS A 1 173 ? 13.665 -5.945 -2.012 1.00 91.94 173 LYS A CA 1
ATOM 1332 C C . LYS A 1 173 ? 12.441 -5.138 -1.595 1.00 91.94 173 LYS A C 1
ATOM 1334 O O . LYS A 1 173 ? 11.965 -4.343 -2.397 1.00 91.94 173 LYS A O 1
ATOM 1339 N N . ALA A 1 174 ? 11.982 -5.246 -0.351 1.00 92.50 174 ALA A N 1
ATOM 1340 C CA . ALA A 1 174 ? 10.889 -4.437 0.187 1.00 92.50 174 ALA A CA 1
ATOM 1341 C C . ALA A 1 174 ? 11.226 -2.935 0.149 1.00 92.50 174 ALA A C 1
ATOM 1343 O O . ALA A 1 174 ? 10.439 -2.134 -0.359 1.00 92.50 174 ALA A O 1
ATOM 1344 N N . LYS A 1 175 ? 12.438 -2.547 0.577 1.00 91.25 175 LYS A N 1
ATOM 1345 C CA . LYS A 1 175 ? 12.917 -1.154 0.459 1.00 91.25 175 LYS A CA 1
ATOM 1346 C C . LYS A 1 175 ? 12.964 -0.688 -0.997 1.00 91.25 175 LYS A C 1
ATOM 1348 O O . LYS A 1 175 ? 12.552 0.429 -1.314 1.00 91.25 175 LYS A O 1
ATOM 1353 N N . THR A 1 176 ? 13.440 -1.556 -1.890 1.00 93.00 176 THR A N 1
ATOM 1354 C CA . THR A 1 176 ? 13.511 -1.274 -3.332 1.00 93.00 176 THR A CA 1
ATOM 1355 C C . THR A 1 176 ? 12.123 -1.099 -3.943 1.00 93.00 176 THR A C 1
ATOM 1357 O O . THR A 1 176 ? 11.910 -0.163 -4.715 1.00 93.00 176 THR A O 1
ATOM 1360 N N . PHE A 1 177 ? 11.173 -1.951 -3.560 1.00 94.25 177 PHE A N 1
ATOM 1361 C CA . PHE A 1 177 ? 9.776 -1.880 -3.966 1.00 94.25 177 PHE A CA 1
ATOM 1362 C C . PHE A 1 177 ? 9.161 -0.543 -3.559 1.00 94.25 177 PHE A C 1
ATOM 1364 O O . PHE A 1 177 ? 8.678 0.180 -4.422 1.00 94.25 177 PHE A O 1
ATOM 1371 N N . ILE A 1 178 ? 9.274 -0.146 -2.289 1.00 93.19 178 ILE A N 1
ATOM 1372 C CA . ILE A 1 178 ? 8.706 1.120 -1.798 1.00 93.19 178 ILE A CA 1
ATOM 1373 C C . ILE A 1 178 ? 9.333 2.333 -2.489 1.00 93.19 178 ILE A C 1
ATOM 1375 O O . ILE A 1 178 ? 8.623 3.266 -2.866 1.00 93.19 178 ILE A O 1
ATOM 1379 N N . LYS A 1 179 ? 10.653 2.315 -2.714 1.00 92.31 179 LYS A N 1
ATOM 1380 C CA . LYS A 1 179 ? 11.340 3.385 -3.448 1.00 92.31 179 LYS A CA 1
ATOM 1381 C C . LYS A 1 179 ? 10.816 3.510 -4.882 1.00 92.31 179 LYS A C 1
ATOM 1383 O O . LYS A 1 179 ? 10.560 4.624 -5.337 1.00 92.31 179 LYS A O 1
ATOM 1388 N N . LYS A 1 180 ? 10.656 2.387 -5.592 1.00 92.56 180 LYS A N 1
ATOM 1389 C CA . LYS A 1 180 ? 10.089 2.366 -6.949 1.00 92.56 180 LYS A CA 1
ATOM 1390 C C . LYS A 1 180 ? 8.632 2.823 -6.946 1.00 92.56 180 LYS A C 1
ATOM 1392 O O . LYS A 1 180 ? 8.287 3.709 -7.721 1.00 92.56 180 LYS A O 1
ATOM 1397 N N . LEU A 1 181 ? 7.825 2.296 -6.027 1.00 92.12 181 LEU A N 1
ATOM 1398 C CA . LEU A 1 181 ? 6.417 2.638 -5.865 1.00 92.12 181 LEU A CA 1
ATOM 1399 C C . LEU A 1 181 ? 6.232 4.143 -5.658 1.00 92.12 181 LEU A C 1
ATOM 1401 O O . LEU A 1 181 ? 5.413 4.750 -6.336 1.00 92.12 181 LEU A O 1
ATOM 1405 N N . LYS A 1 182 ? 7.039 4.780 -4.799 1.00 90.25 182 LYS A N 1
ATOM 1406 C CA . LYS A 1 182 ? 6.969 6.234 -4.594 1.00 90.25 182 LYS A CA 1
ATOM 1407 C C . LYS A 1 182 ? 7.406 7.044 -5.819 1.00 90.25 182 LYS A C 1
ATOM 1409 O O . LYS A 1 182 ? 6.922 8.153 -6.018 1.00 90.25 182 LYS A O 1
ATOM 1414 N N . GLY A 1 183 ? 8.311 6.507 -6.637 1.00 87.56 183 GLY A N 1
ATOM 1415 C CA . GLY A 1 183 ? 8.692 7.115 -7.915 1.00 87.56 183 GLY A CA 1
ATOM 1416 C C . GLY A 1 183 ? 7.609 6.996 -8.995 1.00 87.56 183 GLY A C 1
ATOM 1417 O O . GLY A 1 183 ? 7.530 7.862 -9.863 1.00 87.56 183 GLY A O 1
ATOM 1418 N N . MET A 1 184 ? 6.788 5.944 -8.938 1.00 84.75 184 MET A N 1
ATOM 1419 C CA . MET A 1 184 ? 5.661 5.712 -9.851 1.00 84.75 184 MET A CA 1
ATOM 1420 C C . MET A 1 184 ? 4.400 6.462 -9.416 1.00 84.75 184 MET A C 1
ATOM 1422 O O . MET A 1 184 ? 3.672 6.974 -10.259 1.00 84.75 184 MET A O 1
ATOM 1426 N N . TYR A 1 185 ? 4.160 6.547 -8.107 1.00 85.88 185 TYR A N 1
ATOM 1427 C CA . TYR A 1 185 ? 2.958 7.124 -7.525 1.00 85.88 185 TYR A CA 1
ATOM 1428 C C . TYR A 1 185 ? 3.283 8.417 -6.754 1.00 85.88 185 TYR A C 1
ATOM 1430 O O . TYR A 1 185 ? 3.760 8.365 -5.610 1.00 85.88 185 TYR A O 1
ATOM 1438 N N . PRO A 1 186 ? 3.033 9.601 -7.347 1.00 82.81 186 PRO A N 1
ATOM 1439 C CA . PRO A 1 186 ? 3.372 10.876 -6.719 1.00 82.81 186 PRO A CA 1
ATOM 1440 C C . PRO A 1 186 ? 2.502 11.190 -5.492 1.00 82.81 186 PRO A C 1
ATOM 1442 O O . PRO A 1 186 ? 2.969 11.892 -4.591 1.00 82.81 186 PRO A O 1
ATOM 1445 N N . GLY A 1 187 ? 1.291 10.627 -5.415 1.00 87.88 187 GLY A N 1
ATOM 1446 C CA . GLY A 1 187 ? 0.330 10.844 -4.332 1.00 87.88 187 GLY A CA 1
ATOM 144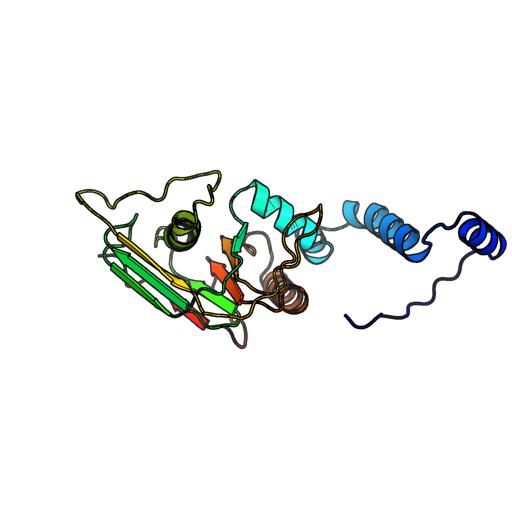7 C C . GLY A 1 187 ? 0.713 10.243 -2.971 1.00 87.88 187 GLY A C 1
ATOM 1448 O O . GLY A 1 187 ? 1.856 9.843 -2.710 1.00 87.88 187 GLY A O 1
ATOM 1449 N N . GLN A 1 188 ? -0.277 10.185 -2.078 1.00 93.19 188 GLN A N 1
ATOM 1450 C CA . GLN A 1 188 ? -0.129 9.638 -0.731 1.00 93.19 188 GLN A CA 1
ATOM 1451 C C . GLN A 1 188 ? -0.136 8.108 -0.764 1.00 93.19 188 GLN A C 1
ATOM 1453 O O . GLN A 1 188 ? -1.023 7.501 -1.349 1.00 93.19 188 GLN A O 1
ATOM 1458 N N . ILE A 1 189 ? 0.800 7.467 -0.071 1.00 95.69 189 ILE A N 1
ATOM 1459 C CA . ILE A 1 189 ? 0.784 6.010 0.088 1.00 95.69 189 ILE A CA 1
ATOM 1460 C C . ILE A 1 189 ? 0.485 5.704 1.550 1.00 95.69 189 ILE A C 1
ATOM 1462 O O . ILE A 1 189 ? 1.095 6.291 2.444 1.00 95.69 189 ILE A O 1
ATOM 1466 N N . ILE A 1 190 ? -0.464 4.810 1.800 1.00 97.19 190 ILE A N 1
ATOM 1467 C CA . ILE A 1 190 ? -0.805 4.304 3.127 1.00 97.19 190 ILE A CA 1
ATOM 1468 C C . ILE A 1 190 ? -0.654 2.795 3.065 1.00 97.19 190 ILE A C 1
ATOM 1470 O O . ILE A 1 190 ? -1.331 2.147 2.278 1.00 97.19 190 ILE A O 1
ATOM 1474 N N . MET A 1 191 ? 0.229 2.226 3.872 1.00 96.56 191 MET A N 1
ATOM 1475 C CA . MET A 1 191 ? 0.445 0.785 3.873 1.00 96.56 191 MET A CA 1
ATOM 1476 C C . MET A 1 191 ? 0.486 0.223 5.280 1.00 96.56 191 MET A C 1
ATOM 1478 O O . MET A 1 191 ? 1.002 0.871 6.189 1.00 96.56 191 MET A O 1
ATOM 1482 N N . THR A 1 192 ? -0.044 -0.979 5.464 1.00 95.44 192 THR A N 1
ATOM 1483 C CA . THR A 1 192 ? 0.204 -1.758 6.678 1.00 95.44 192 THR A CA 1
ATOM 1484 C C . THR A 1 192 ? 1.523 -2.514 6.529 1.00 95.44 192 THR A C 1
ATOM 1486 O O . THR A 1 192 ? 1.962 -2.818 5.417 1.00 95.44 192 THR A O 1
ATOM 1489 N N . MET A 1 193 ? 2.194 -2.770 7.648 1.00 90.75 193 MET A N 1
ATOM 1490 C CA . MET A 1 193 ? 3.418 -3.562 7.677 1.00 90.75 193 MET A CA 1
ATOM 1491 C C . MET A 1 193 ? 3.480 -4.415 8.943 1.00 90.75 193 MET A C 1
ATOM 1493 O O . MET A 1 193 ? 3.311 -3.902 10.048 1.00 90.75 193 MET A O 1
ATOM 1497 N N . ASP A 1 194 ? 3.793 -5.700 8.768 1.00 84.62 194 ASP A N 1
ATOM 1498 C CA . ASP A 1 194 ? 4.030 -6.658 9.863 1.00 84.62 194 ASP A CA 1
ATOM 1499 C C . ASP A 1 194 ? 5.504 -6.760 10.280 1.00 84.62 194 ASP A C 1
ATOM 1501 O O . ASP A 1 194 ? 5.868 -7.543 11.154 1.00 84.62 194 ASP A O 1
ATOM 1505 N N . ARG A 1 195 ? 6.379 -5.977 9.648 1.00 83.69 195 ARG A N 1
ATOM 1506 C CA . ARG A 1 195 ? 7.821 -6.005 9.898 1.00 83.69 195 ARG A CA 1
ATOM 1507 C C . ARG A 1 195 ? 8.365 -4.624 10.190 1.00 83.69 195 ARG A C 1
ATOM 1509 O O . ARG A 1 195 ? 7.936 -3.628 9.600 1.00 83.69 195 ARG A O 1
ATOM 1516 N N . ASP A 1 196 ? 9.392 -4.592 11.028 1.00 81.94 196 ASP A N 1
ATOM 1517 C CA . ASP A 1 196 ? 10.138 -3.373 11.256 1.00 81.94 196 ASP A CA 1
ATOM 1518 C C . ASP A 1 196 ? 11.084 -3.076 10.108 1.00 81.94 196 ASP A C 1
ATOM 1520 O O . ASP A 1 196 ? 12.047 -3.785 9.823 1.00 81.94 196 ASP A O 1
ATOM 1524 N N . MET A 1 197 ? 10.779 -1.977 9.434 1.00 83.31 197 MET A N 1
ATOM 1525 C CA . MET A 1 197 ? 11.611 -1.420 8.395 1.00 83.31 197 MET A CA 1
ATOM 1526 C C . MET A 1 197 ? 11.683 0.086 8.572 1.00 83.31 197 MET A C 1
ATOM 1528 O O . MET A 1 197 ? 10.663 0.739 8.809 1.00 83.31 197 MET A O 1
ATOM 1532 N N . ASP A 1 198 ? 12.896 0.612 8.457 1.00 84.88 198 ASP A N 1
ATOM 1533 C CA . ASP A 1 198 ? 13.130 2.041 8.337 1.00 84.88 198 ASP A CA 1
ATOM 1534 C C . ASP A 1 198 ? 12.919 2.459 6.878 1.00 84.88 198 ASP A C 1
ATOM 1536 O O . ASP A 1 198 ? 13.581 1.953 5.960 1.00 84.88 198 ASP A O 1
ATOM 1540 N N . ILE A 1 199 ? 11.941 3.338 6.676 1.00 87.62 199 ILE A N 1
ATOM 1541 C CA . ILE A 1 199 ? 11.586 3.915 5.385 1.00 87.62 199 ILE A CA 1
ATOM 1542 C C . ILE A 1 199 ? 11.749 5.431 5.535 1.00 87.62 199 ILE A C 1
ATOM 1544 O O . ILE A 1 199 ? 10.943 6.067 6.224 1.00 87.62 199 ILE A O 1
ATOM 1548 N N . PRO A 1 200 ? 12.754 6.031 4.880 1.00 85.38 200 PRO A N 1
ATOM 1549 C CA . PRO A 1 200 ? 12.994 7.463 4.971 1.00 85.38 200 PRO A CA 1
ATOM 1550 C C . PRO A 1 200 ? 11.773 8.283 4.550 1.00 85.38 200 PRO A C 1
ATOM 1552 O O . PRO A 1 200 ? 11.075 7.929 3.597 1.00 85.38 200 PRO A O 1
ATOM 1555 N N . ASN A 1 201 ? 11.556 9.417 5.222 1.00 87.88 201 ASN A N 1
ATOM 1556 C CA . ASN A 1 201 ? 10.464 10.356 4.934 1.00 87.88 201 ASN A CA 1
ATOM 1557 C C . ASN A 1 201 ? 9.062 9.721 4.996 1.00 87.88 201 ASN A C 1
ATOM 1559 O O . ASN A 1 201 ? 8.147 10.145 4.283 1.00 87.88 201 ASN A O 1
ATOM 1563 N N . SER A 1 202 ? 8.895 8.695 5.833 1.00 93.75 202 SER A N 1
ATOM 1564 C CA . SER A 1 202 ? 7.597 8.097 6.127 1.00 93.75 202 SER A CA 1
ATOM 1565 C C . SER A 1 202 ? 7.078 8.546 7.492 1.00 93.75 202 SER A C 1
ATOM 1567 O O . SER A 1 202 ? 7.843 8.803 8.421 1.00 93.75 202 SER A O 1
ATOM 1569 N N . LYS A 1 203 ? 5.754 8.636 7.617 1.00 95.56 203 LYS A N 1
ATOM 1570 C CA . LYS A 1 203 ? 5.079 8.753 8.907 1.00 95.56 203 LYS A CA 1
ATOM 1571 C C . LYS A 1 203 ? 4.734 7.355 9.407 1.00 95.56 203 LYS A C 1
ATOM 1573 O O . LYS A 1 203 ? 3.979 6.644 8.746 1.00 95.56 203 LYS A O 1
ATOM 1578 N N . VAL A 1 204 ? 5.238 6.984 10.578 1.00 94.88 204 VAL A N 1
ATOM 1579 C CA . VAL A 1 204 ? 4.846 5.744 11.257 1.00 94.88 204 VAL A CA 1
ATOM 1580 C C . VAL A 1 204 ? 3.623 6.017 12.131 1.00 94.88 204 VAL A C 1
ATOM 1582 O O . VAL A 1 204 ? 3.571 7.009 12.856 1.00 94.88 204 VAL A O 1
ATOM 1585 N N . ILE A 1 205 ? 2.627 5.148 12.020 1.00 94.56 205 ILE A N 1
ATOM 1586 C CA . ILE A 1 205 ? 1.401 5.127 12.808 1.00 94.56 205 ILE A CA 1
ATOM 1587 C C . ILE A 1 205 ? 1.397 3.785 13.532 1.00 94.56 205 ILE A C 1
ATOM 1589 O O . ILE A 1 205 ? 1.087 2.755 12.934 1.00 94.56 205 ILE A O 1
ATOM 1593 N N . ASP A 1 206 ? 1.797 3.799 14.796 1.00 91.50 206 ASP A N 1
ATOM 1594 C CA . ASP A 1 206 ? 1.771 2.612 15.640 1.00 91.50 206 ASP A CA 1
ATOM 1595 C C . ASP A 1 206 ? 0.371 2.436 16.242 1.00 91.50 206 ASP A C 1
ATOM 1597 O O . ASP A 1 206 ? -0.200 3.387 16.778 1.00 91.50 206 ASP A O 1
ATOM 1601 N N . ILE A 1 207 ? -0.205 1.241 16.103 1.00 89.38 207 ILE A N 1
ATOM 1602 C CA . ILE A 1 207 ? -1.522 0.898 16.657 1.00 89.38 207 ILE A CA 1
ATOM 1603 C C . ILE A 1 207 ? -1.442 -0.117 17.806 1.00 89.38 207 ILE A C 1
ATOM 1605 O O . ILE A 1 207 ? -2.469 -0.650 18.223 1.00 89.38 207 ILE A O 1
ATOM 1609 N N . SER A 1 208 ? -0.238 -0.396 18.311 1.00 82.12 208 SER A N 1
ATOM 1610 C CA . SER A 1 208 ? 0.003 -1.373 19.381 1.00 82.12 208 SER A CA 1
ATOM 1611 C C . SER A 1 208 ? -0.688 -1.002 20.699 1.00 82.12 208 SER A C 1
ATOM 1613 O O . SER A 1 208 ? -1.188 -1.885 21.389 1.00 82.12 208 SER A O 1
ATOM 1615 N N . ASP A 1 209 ? -0.800 0.295 21.001 1.00 65.81 209 ASP A N 1
ATOM 1616 C CA . ASP A 1 209 ? -1.319 0.801 22.285 1.00 65.81 209 ASP A CA 1
ATOM 1617 C C . ASP A 1 209 ? -2.836 1.065 22.286 1.00 65.81 209 ASP A C 1
ATOM 1619 O O . ASP A 1 209 ? -3.386 1.641 23.221 1.00 65.81 209 ASP A O 1
ATOM 1623 N N . VAL A 1 210 ? -3.531 0.676 21.216 1.00 66.62 210 VAL A N 1
ATOM 1624 C CA . VAL A 1 210 ? -4.935 1.051 20.961 1.00 66.62 210 VAL A CA 1
ATOM 1625 C C . VAL A 1 210 ? -5.916 -0.060 21.379 1.00 66.62 210 VAL A C 1
ATOM 1627 O O . VAL A 1 210 ? -7.121 0.015 21.132 1.00 66.62 210 VAL A O 1
ATOM 1630 N N . LEU A 1 211 ? -5.393 -1.121 21.992 1.00 57.34 211 LEU A N 1
ATOM 1631 C CA . LEU A 1 211 ? -6.088 -2.375 22.264 1.00 57.34 211 LEU A CA 1
ATOM 1632 C C . LEU A 1 211 ? -6.405 -2.537 23.755 1.00 57.34 211 LEU A C 1
ATOM 1634 O O . LEU A 1 211 ? -5.720 -3.327 24.387 1.00 57.34 211 LEU A O 1
ATOM 1638 N N . TYR A 1 212 ? -7.418 -1.857 24.306 1.00 50.75 212 TYR A N 1
ATOM 1639 C CA . TYR A 1 212 ? -7.997 -2.185 25.627 1.00 50.75 212 TYR A CA 1
ATOM 1640 C C . TYR A 1 212 ? -9.442 -1.691 25.765 1.00 50.75 212 TYR A C 1
ATOM 1642 O O . TYR A 1 212 ? -9.653 -0.453 25.782 1.00 50.75 212 TYR A O 1
#

Foldseek 3Di:
DDPPDDDDDDDPVVVVVCVVVVHPPVVVVVVVCCVVCLVVDDPLVNCLVCVVVLLVVCVVQLFKDWDLFAWAKKWKDQWQQFHIDIDGADFAEEEEEAAPRLCLVLRLVLQCVVVVDDGPDDDGDGHPPDPDMDIDIDTDDDPDPFDQDPVGTDRAHTEMEGEASCPVPDLVSSLSSSVVVCVVHVGYYYYYHNDDDDHPPYHYHYSHVRGD

pLDDT: mean 85.45, std 12.9, range [33.75, 97.19]